Protein AF-A0AA35TDH7-F1 (afdb_monomer_lite)

Organism: Geodia barretti (NCBI:txid519541)

Structure (mmCIF, N/CA/C/O backbone):
data_AF-A0AA35TDH7-F1
#
_entry.id   AF-A0AA35TDH7-F1
#
loop_
_atom_site.group_PDB
_atom_site.id
_atom_site.type_symbol
_atom_site.label_atom_id
_atom_site.label_alt_id
_atom_site.label_comp_id
_atom_site.label_asym_id
_atom_site.label_entity_id
_atom_site.label_seq_id
_atom_site.pdbx_PDB_ins_code
_atom_site.Cartn_x
_atom_site.Cartn_y
_atom_site.Cartn_z
_atom_site.occupancy
_atom_site.B_iso_or_equiv
_atom_site.auth_seq_id
_atom_site.auth_comp_id
_atom_site.auth_asym_id
_atom_site.auth_atom_id
_atom_site.pdbx_PDB_model_num
ATOM 1 N N . MET A 1 1 ? -26.217 -37.284 -47.742 1.00 45.03 1 MET A N 1
ATOM 2 C CA . MET A 1 1 ? -25.937 -37.441 -46.299 1.00 45.03 1 MET A CA 1
ATOM 3 C C . MET A 1 1 ? -25.403 -36.093 -45.824 1.00 45.03 1 MET A C 1
ATOM 5 O O . MET A 1 1 ? -24.338 -35.719 -46.276 1.00 45.03 1 MET A O 1
ATOM 9 N N . GLY A 1 2 ? -26.120 -35.251 -45.080 1.00 34.78 2 GLY A N 1
ATOM 10 C CA . GLY A 1 2 ? -27.372 -35.486 -44.350 1.00 34.78 2 GLY A CA 1
ATOM 11 C C . GLY A 1 2 ? -27.156 -35.507 -42.834 1.00 34.78 2 GLY A C 1
ATOM 12 O O . GLY A 1 2 ? -27.614 -36.442 -42.192 1.00 34.78 2 GLY A O 1
ATOM 13 N N . GLY A 1 3 ? -26.414 -34.532 -42.297 1.00 39.00 3 GLY A N 1
ATOM 14 C CA . GLY A 1 3 ? -26.170 -34.353 -40.861 1.00 39.00 3 GLY A CA 1
ATOM 15 C C . GLY A 1 3 ? -26.926 -33.132 -40.341 1.00 39.00 3 GLY A C 1
ATOM 16 O O . GLY A 1 3 ? -26.867 -32.065 -40.950 1.00 39.00 3 GLY A O 1
ATOM 17 N N . SER A 1 4 ? -27.690 -33.305 -39.266 1.00 44.50 4 SER A N 1
ATOM 18 C CA . SER A 1 4 ? -28.644 -32.314 -38.763 1.00 44.50 4 SER A CA 1
ATOM 19 C C . SER A 1 4 ? -28.118 -31.576 -37.536 1.00 44.50 4 SER A C 1
ATOM 21 O O . SER A 1 4 ? -27.836 -32.219 -36.533 1.00 44.50 4 SER A O 1
ATOM 23 N N . TYR A 1 5 ? -28.137 -30.241 -37.567 1.00 49.25 5 TYR A N 1
ATOM 24 C CA . TYR A 1 5 ? -28.156 -29.411 -36.359 1.00 49.25 5 TYR A CA 1
ATOM 25 C C . TYR A 1 5 ? -29.227 -28.322 -36.509 1.00 49.25 5 TYR A C 1
ATOM 27 O O . TYR A 1 5 ? -29.125 -27.422 -37.339 1.00 49.25 5 TYR A O 1
ATOM 35 N N . ARG A 1 6 ? -30.310 -28.466 -35.738 1.00 47.50 6 ARG A N 1
ATOM 36 C CA . ARG A 1 6 ? -31.467 -27.560 -35.642 1.00 47.50 6 ARG A CA 1
ATOM 37 C C . ARG A 1 6 ? -31.831 -27.442 -34.163 1.00 47.50 6 ARG A C 1
ATOM 39 O O . ARG A 1 6 ? -32.083 -28.492 -33.581 1.00 47.50 6 ARG A O 1
ATOM 46 N N . LEU A 1 7 ? -32.016 -26.210 -33.659 1.00 37.09 7 LEU A N 1
ATOM 47 C CA . LEU A 1 7 ? -32.569 -25.884 -32.321 1.00 37.09 7 LEU A CA 1
ATOM 48 C C . LEU A 1 7 ? -31.732 -26.474 -31.146 1.00 37.09 7 LEU A C 1
ATOM 50 O O . LEU A 1 7 ? -30.948 -27.385 -31.352 1.00 37.09 7 LEU A O 1
ATOM 54 N N . VAL A 1 8 ? -31.759 -26.044 -29.880 1.00 36.47 8 VAL A N 1
ATOM 55 C CA . VAL A 1 8 ? -32.525 -25.088 -29.041 1.00 36.47 8 VAL A CA 1
ATOM 56 C C . VAL A 1 8 ? -31.438 -24.274 -28.272 1.00 36.47 8 VAL A C 1
ATOM 58 O O . VAL A 1 8 ? -30.348 -24.806 -28.095 1.00 36.47 8 VAL A O 1
ATOM 61 N N . LEU A 1 9 ? -31.547 -23.023 -27.803 1.00 37.91 9 LEU A N 1
ATOM 62 C CA . LEU A 1 9 ? -32.654 -22.134 -27.401 1.00 37.91 9 LEU A CA 1
ATOM 63 C C . LEU A 1 9 ? -32.401 -20.684 -27.907 1.00 37.91 9 LEU A C 1
ATOM 65 O O . LEU A 1 9 ? -31.403 -20.423 -28.570 1.00 37.91 9 LEU A O 1
ATOM 69 N N . ALA A 1 10 ? -33.267 -19.730 -27.548 1.00 39.72 10 ALA A N 1
ATOM 70 C CA . ALA A 1 10 ? -32.954 -18.299 -27.471 1.00 39.72 10 ALA A CA 1
ATOM 71 C C . ALA A 1 10 ? -33.248 -17.799 -26.045 1.00 39.72 10 ALA A C 1
ATOM 73 O O . ALA A 1 10 ? -34.329 -18.078 -25.526 1.00 39.72 10 ALA A O 1
ATOM 74 N N . VAL A 1 11 ? -32.331 -17.054 -25.421 1.00 38.25 11 VAL A N 1
ATOM 75 C CA . VAL A 1 11 ? -32.562 -16.405 -24.116 1.00 38.25 11 VAL A CA 1
ATOM 76 C C . VAL A 1 11 ? -32.499 -14.895 -24.311 1.00 38.25 11 VAL A C 1
ATOM 78 O O . VAL A 1 11 ? -31.444 -14.271 -24.306 1.00 38.25 11 VAL A O 1
ATOM 81 N N . LEU A 1 12 ? -33.678 -14.330 -24.555 1.00 35.91 12 LEU A N 1
ATOM 82 C CA . LEU A 1 12 ? -33.907 -12.912 -24.794 1.00 35.91 12 LEU A CA 1
ATOM 83 C C . LEU A 1 12 ? -34.182 -12.249 -23.432 1.00 35.91 12 LEU A C 1
ATOM 85 O O . LEU A 1 12 ? -35.329 -12.207 -22.987 1.00 35.91 12 LEU A O 1
ATOM 89 N N . VAL A 1 13 ? -33.137 -11.792 -22.731 1.00 40.50 13 VAL A N 1
ATOM 90 C CA . VAL A 1 13 ? -33.315 -11.059 -21.463 1.00 40.50 13 VAL A CA 1
ATOM 91 C C . VAL A 1 13 ? -33.635 -9.601 -21.769 1.00 40.50 13 VAL A C 1
ATOM 93 O O . VAL A 1 13 ? -32.771 -8.807 -22.132 1.00 40.50 13 VAL A O 1
ATOM 96 N N . VAL A 1 14 ? -34.910 -9.257 -21.618 1.00 36.34 14 VAL A N 1
ATOM 97 C CA . VAL A 1 14 ? -35.406 -7.884 -21.712 1.00 36.34 14 VAL A CA 1
ATOM 98 C C . VAL A 1 14 ? -35.069 -7.149 -20.414 1.00 36.34 14 VAL A C 1
ATOM 100 O O . VAL A 1 14 ? -35.809 -7.249 -19.436 1.00 36.34 14 VAL A O 1
ATOM 103 N N . PHE A 1 15 ? -33.978 -6.382 -20.402 1.00 38.66 15 PHE A N 1
ATOM 104 C CA . PHE A 1 15 ? -33.749 -5.382 -19.358 1.00 38.66 15 PHE A CA 1
ATOM 105 C C . PHE A 1 15 ? -34.546 -4.113 -19.670 1.00 38.66 15 PHE A C 1
ATOM 107 O O . PHE A 1 15 ? -34.112 -3.238 -20.414 1.00 38.66 15 PHE A O 1
ATOM 114 N N . ALA A 1 16 ? -35.742 -4.032 -19.089 1.00 39.59 16 ALA A N 1
ATOM 115 C CA . ALA A 1 16 ? -36.535 -2.813 -19.031 1.00 39.59 16 ALA A CA 1
ATOM 116 C C . ALA A 1 16 ? -36.290 -2.111 -17.686 1.00 39.59 16 ALA A C 1
ATOM 118 O O . ALA A 1 16 ? -37.032 -2.319 -16.726 1.00 39.59 16 ALA A O 1
ATOM 119 N N . THR A 1 17 ? -35.247 -1.285 -17.604 1.00 46.50 17 THR A N 1
ATOM 120 C CA . THR A 1 17 ? -35.028 -0.376 -16.471 1.00 46.50 17 THR A CA 1
ATOM 121 C C . THR A 1 17 ? -35.612 0.998 -16.788 1.00 46.50 17 THR A C 1
ATOM 123 O O . THR A 1 17 ? -35.291 1.630 -17.793 1.00 46.50 17 THR A O 1
ATOM 126 N N . ALA A 1 18 ? -36.538 1.450 -15.942 1.00 42.38 18 ALA A N 1
ATOM 127 C CA . ALA A 1 18 ? -37.229 2.717 -16.129 1.00 42.38 18 ALA A CA 1
ATOM 128 C C . ALA A 1 18 ? -36.299 3.896 -15.807 1.00 42.38 18 ALA A C 1
ATOM 130 O O . ALA A 1 18 ? -35.905 4.085 -14.657 1.00 42.38 18 ALA A O 1
ATOM 131 N N . GLY A 1 19 ? -35.996 4.720 -16.810 1.00 36.38 19 GLY A N 1
ATOM 132 C CA . GLY A 1 19 ? -35.339 6.006 -16.599 1.00 36.38 19 GLY A CA 1
ATOM 133 C C . GLY A 1 19 ? -36.284 6.980 -15.897 1.00 36.38 19 GLY A C 1
ATOM 134 O O . GLY A 1 19 ? -37.167 7.551 -16.536 1.00 36.38 19 GLY A O 1
ATOM 135 N N . LEU A 1 20 ? -36.100 7.178 -14.590 1.00 45.88 20 LEU A N 1
ATOM 136 C CA . LEU A 1 20 ? -36.793 8.222 -13.839 1.00 45.88 20 LEU A CA 1
ATOM 137 C C . LEU A 1 20 ? -35.927 9.489 -13.823 1.00 45.88 20 LEU A C 1
ATOM 139 O O . LEU A 1 20 ? -35.026 9.639 -13.002 1.00 45.88 20 LEU A O 1
ATOM 143 N N . SER A 1 21 ? -36.187 10.400 -14.758 1.00 40.47 21 SER A N 1
ATOM 144 C CA . SER A 1 21 ? -35.492 11.686 -14.832 1.00 40.47 21 SER A CA 1
ATOM 145 C C . SER A 1 21 ? -35.881 12.585 -13.654 1.00 40.47 21 SER A C 1
ATOM 147 O O . SER A 1 21 ? -37.005 13.084 -13.610 1.00 40.47 21 SER A O 1
ATOM 149 N N . LEU A 1 22 ? -34.946 12.852 -12.738 1.00 45.62 22 LEU A N 1
ATOM 150 C CA . LEU A 1 22 ? -35.081 13.932 -11.759 1.00 45.62 22 LEU A CA 1
ATOM 151 C C . LEU A 1 22 ? -34.211 15.120 -12.181 1.00 45.62 22 LEU A C 1
ATOM 153 O O . LEU A 1 22 ? -33.009 15.162 -11.935 1.00 45.62 22 LEU A O 1
ATOM 157 N N . ALA A 1 23 ? -34.835 16.084 -12.855 1.00 43.12 23 ALA A N 1
ATOM 158 C CA . ALA A 1 23 ? -34.197 17.341 -13.212 1.00 43.12 23 ALA A CA 1
ATOM 159 C C . ALA A 1 23 ? -34.306 18.334 -12.046 1.00 43.12 23 ALA A C 1
ATOM 161 O O . ALA A 1 23 ? -35.387 18.855 -11.776 1.00 43.12 23 ALA A O 1
ATOM 162 N N . CYS A 1 24 ? -33.177 18.642 -11.409 1.00 51.09 24 CYS A N 1
ATOM 163 C CA . CYS A 1 24 ? -33.026 19.809 -10.541 1.00 51.09 24 CYS A CA 1
ATOM 164 C C . CYS A 1 24 ? -31.970 20.735 -11.150 1.00 51.09 24 CYS A C 1
ATOM 166 O O . CYS A 1 24 ? -30.793 20.671 -10.806 1.00 51.09 24 CYS A O 1
ATOM 168 N N . ALA A 1 25 ? -32.402 21.580 -12.089 1.00 39.84 25 ALA A N 1
ATOM 169 C CA . ALA A 1 25 ? -31.583 22.674 -12.594 1.00 39.84 25 ALA A CA 1
ATOM 170 C C . ALA A 1 25 ? -31.391 23.724 -11.488 1.00 39.84 25 ALA A C 1
ATOM 172 O O . ALA A 1 25 ? -32.362 24.169 -10.874 1.00 39.84 25 ALA A O 1
ATOM 173 N N . GLY A 1 26 ? -30.139 24.109 -11.247 1.00 44.28 26 GLY A N 1
ATOM 174 C CA . GLY A 1 26 ? -29.744 25.082 -10.232 1.00 44.28 26 GLY A CA 1
ATOM 175 C C . GLY A 1 26 ? -28.713 26.058 -10.783 1.00 44.28 26 GLY A C 1
ATOM 176 O O . GLY A 1 26 ? -27.578 26.072 -10.316 1.00 44.28 26 GLY A O 1
ATOM 177 N N . ASP A 1 27 ? -29.102 26.852 -11.783 1.00 41.75 27 ASP A N 1
ATOM 178 C CA . ASP A 1 27 ? -28.273 27.938 -12.313 1.00 41.75 27 ASP A CA 1
ATOM 179 C C . ASP A 1 27 ? -27.937 28.957 -11.213 1.00 41.75 27 ASP A C 1
ATOM 181 O O . ASP A 1 27 ? -28.806 29.680 -10.725 1.00 41.75 27 ASP A O 1
ATOM 185 N N . ASN A 1 28 ? -26.656 29.048 -10.857 1.00 51.78 28 ASN A N 1
ATOM 186 C CA . ASN A 1 28 ? -26.088 30.154 -10.089 1.00 51.78 28 ASN A CA 1
ATOM 187 C C . ASN A 1 28 ? -24.746 30.561 -10.718 1.00 51.78 28 ASN A C 1
ATOM 189 O O . ASN A 1 28 ? -23.704 30.017 -10.343 1.00 51.78 28 ASN A O 1
ATOM 193 N N . PRO A 1 29 ? -24.736 31.503 -11.678 1.00 55.53 29 PRO A N 1
ATOM 194 C CA . PRO A 1 29 ? -23.493 32.062 -12.189 1.00 55.53 29 PRO A CA 1
ATOM 195 C C . PRO A 1 29 ? -22.840 32.934 -11.110 1.00 55.53 29 PRO A C 1
ATOM 197 O O . PRO A 1 29 ? -23.299 34.040 -10.817 1.00 55.53 29 PRO A O 1
ATOM 200 N N . VAL A 1 30 ? -21.750 32.441 -10.521 1.00 58.00 30 VAL A N 1
ATOM 201 C CA . VAL A 1 30 ? -20.866 33.260 -9.682 1.00 58.00 30 VAL A CA 1
ATOM 202 C C . VAL A 1 30 ? -20.102 34.222 -10.602 1.00 58.00 30 VAL A C 1
ATOM 204 O O . VAL A 1 30 ? -19.465 33.757 -11.550 1.00 58.00 30 VAL A O 1
ATOM 207 N N . PRO A 1 31 ? -20.139 35.546 -10.371 1.00 57.66 31 PRO A N 1
ATOM 208 C CA . PRO A 1 31 ? -19.373 36.481 -11.184 1.00 57.66 31 PRO A CA 1
ATOM 209 C C . PRO A 1 31 ? -17.874 36.306 -10.913 1.00 57.66 31 PRO A C 1
ATOM 211 O O . PRO A 1 31 ? -17.418 36.507 -9.783 1.00 57.66 31 PRO A O 1
ATOM 214 N N . LEU A 1 32 ? -17.098 35.980 -11.954 1.00 51.28 32 LEU A N 1
ATOM 215 C CA . LEU A 1 32 ? -15.646 36.147 -11.895 1.00 51.28 32 LEU A CA 1
ATOM 216 C C . LEU A 1 32 ? -15.349 37.619 -11.596 1.00 51.28 32 LEU A C 1
ATOM 218 O O . LEU A 1 32 ? -15.846 38.516 -12.274 1.00 51.28 32 LEU A O 1
ATOM 222 N N . THR A 1 33 ? -14.551 37.850 -10.559 1.00 57.31 33 THR A N 1
ATOM 223 C CA . THR A 1 33 ? -14.001 39.171 -10.255 1.00 57.31 33 THR A CA 1
ATOM 224 C C . THR A 1 33 ? -12.610 39.234 -10.864 1.00 57.31 33 THR A C 1
ATOM 226 O O . THR A 1 33 ? -11.776 38.389 -10.542 1.00 57.31 33 THR A O 1
ATOM 229 N N . ASP A 1 34 ? -12.370 40.208 -11.740 1.00 48.75 34 ASP A N 1
ATOM 230 C CA . ASP A 1 34 ? -11.082 40.377 -12.411 1.00 48.75 34 ASP A CA 1
ATOM 231 C C . ASP A 1 34 ? -9.946 40.568 -11.393 1.00 48.75 34 ASP A C 1
ATOM 233 O O . ASP A 1 34 ? -9.958 41.505 -10.588 1.00 48.75 34 ASP A O 1
ATOM 237 N N . ILE A 1 35 ? -8.942 39.690 -11.446 1.00 56.88 35 ILE A N 1
ATOM 238 C CA . ILE A 1 35 ? -7.669 39.878 -10.745 1.00 56.88 35 ILE A CA 1
ATOM 239 C C . ILE A 1 35 ? -6.715 40.550 -11.742 1.00 56.88 35 ILE A C 1
ATOM 241 O O . ILE A 1 35 ? -6.456 39.965 -12.793 1.00 56.88 35 ILE A O 1
ATOM 245 N N . PRO A 1 36 ? -6.192 41.757 -11.462 1.00 52.88 36 PRO A N 1
ATOM 246 C CA . PRO A 1 36 ? -5.302 42.439 -12.394 1.00 52.88 36 PRO A CA 1
ATOM 247 C C . PRO A 1 36 ? -3.960 41.708 -12.526 1.00 52.88 36 PRO A C 1
ATOM 249 O O . PRO A 1 36 ? -3.310 41.400 -11.524 1.00 52.88 36 PRO A O 1
ATOM 252 N N . GLU A 1 37 ? -3.527 41.489 -13.769 1.00 42.59 37 GLU A N 1
ATOM 253 C CA . GLU A 1 37 ? -2.182 41.009 -14.095 1.00 42.59 37 GLU A CA 1
ATOM 254 C C . GLU A 1 37 ? -1.112 41.936 -13.504 1.00 42.59 37 GLU A C 1
ATOM 256 O O . GLU A 1 37 ? -1.039 43.126 -13.817 1.00 42.59 37 GLU A O 1
ATOM 261 N N . ALA A 1 38 ? -0.244 41.373 -12.664 1.00 46.06 38 ALA A N 1
ATOM 262 C CA . ALA A 1 38 ? 0.958 42.045 -12.199 1.00 46.06 38 ALA A CA 1
ATOM 263 C C . ALA A 1 38 ? 2.123 41.731 -13.150 1.00 46.06 38 ALA A C 1
ATOM 265 O O . ALA A 1 38 ? 2.849 40.751 -12.955 1.00 46.06 38 ALA A O 1
ATOM 266 N N . GLU A 1 39 ? 2.323 42.584 -14.161 1.00 44.00 39 GLU A N 1
ATOM 267 C CA . GLU A 1 39 ? 3.551 42.587 -14.964 1.00 44.00 39 GLU A CA 1
ATOM 268 C C . GLU A 1 39 ? 4.778 42.644 -14.041 1.00 44.00 39 GLU A C 1
ATOM 270 O O . GLU A 1 39 ? 5.041 43.645 -13.371 1.00 44.00 39 GLU A O 1
ATOM 275 N N . SER A 1 40 ? 5.554 41.562 -14.013 1.00 46.44 40 SER A N 1
ATOM 276 C CA . SER A 1 40 ? 6.803 41.469 -13.257 1.00 46.44 40 SER A CA 1
ATOM 277 C C . SER A 1 40 ? 7.956 41.199 -14.218 1.00 46.44 40 SER A C 1
ATOM 279 O O . SER A 1 40 ? 8.267 40.068 -14.575 1.00 46.44 40 SER A O 1
ATOM 281 N N . THR A 1 41 ? 8.592 42.280 -14.673 1.00 52.56 41 THR A N 1
ATOM 282 C CA . THR A 1 41 ? 9.707 42.243 -15.627 1.00 52.56 41 THR A CA 1
ATOM 283 C C . THR A 1 41 ? 10.998 41.735 -14.959 1.00 52.56 41 THR A C 1
ATOM 285 O O . THR A 1 41 ? 11.532 42.423 -14.081 1.00 52.56 41 THR A O 1
ATOM 288 N N . PRO A 1 42 ? 11.586 40.595 -15.374 1.00 52.84 42 PRO A N 1
ATOM 289 C CA . PRO A 1 42 ? 12.883 40.170 -14.859 1.00 52.84 42 PRO A CA 1
ATOM 290 C C . PRO A 1 42 ? 14.003 40.996 -15.511 1.00 52.84 42 PRO A C 1
ATOM 292 O O . PRO A 1 42 ? 14.425 40.748 -16.640 1.00 52.84 42 PRO A O 1
ATOM 295 N N . THR A 1 43 ? 14.511 41.998 -14.789 1.00 53.56 43 THR A N 1
ATOM 296 C CA . THR A 1 43 ? 15.688 42.766 -15.227 1.00 53.56 43 THR A CA 1
ATOM 297 C C . THR A 1 43 ? 16.938 41.891 -15.130 1.00 53.56 43 THR A C 1
ATOM 299 O O . THR A 1 43 ? 17.429 41.613 -14.035 1.00 53.56 43 THR A O 1
ATOM 302 N N . GLY A 1 44 ? 17.467 41.466 -16.277 1.00 43.91 44 GLY A N 1
ATOM 303 C CA . GLY A 1 44 ? 18.652 40.615 -16.340 1.00 43.91 44 GLY A CA 1
ATOM 304 C C . GLY A 1 44 ? 19.918 41.275 -15.777 1.00 43.91 44 GLY A C 1
ATOM 305 O O . GLY A 1 44 ? 20.208 42.445 -16.033 1.00 43.91 44 GLY A O 1
ATOM 306 N N . ARG A 1 45 ? 20.723 40.483 -15.062 1.00 50.41 45 ARG A N 1
ATOM 307 C CA . ARG A 1 45 ? 22.122 40.789 -14.733 1.00 50.41 45 ARG A CA 1
ATOM 308 C C . ARG A 1 45 ? 22.985 39.550 -14.990 1.00 50.41 45 ARG A C 1
ATOM 310 O O . ARG A 1 45 ? 22.825 38.572 -14.265 1.00 50.41 45 ARG A O 1
ATOM 317 N N . PRO A 1 46 ? 23.912 39.572 -15.963 1.00 50.84 46 PRO A N 1
ATOM 318 C CA . PRO A 1 46 ? 24.882 38.497 -16.109 1.00 50.84 46 PRO A CA 1
ATOM 319 C C . PRO A 1 46 ? 25.919 38.586 -14.981 1.00 50.84 46 PRO A C 1
ATOM 321 O O . PRO A 1 46 ? 26.628 39.586 -14.865 1.00 50.84 46 PRO A O 1
ATOM 324 N N . MET A 1 47 ? 26.030 37.539 -14.158 1.00 54.06 47 MET A N 1
ATOM 325 C CA . MET A 1 47 ? 27.222 37.334 -13.334 1.00 54.06 47 MET A CA 1
ATOM 326 C C . MET A 1 47 ? 28.251 36.547 -14.144 1.00 54.06 47 MET A C 1
ATOM 328 O O . MET A 1 47 ? 28.126 35.339 -14.320 1.00 54.06 47 MET A O 1
ATOM 332 N N . THR A 1 48 ? 29.287 37.230 -14.623 1.00 51.88 48 THR A N 1
ATOM 333 C CA . THR A 1 48 ? 30.513 36.574 -15.086 1.00 51.88 48 THR A CA 1
ATOM 334 C C . THR A 1 48 ? 31.244 35.975 -13.887 1.00 51.88 48 THR A C 1
ATOM 336 O O . THR A 1 48 ? 31.762 36.720 -13.051 1.00 51.88 48 THR A O 1
ATOM 339 N N . LEU A 1 49 ? 31.295 34.646 -13.805 1.00 56.00 49 LEU A N 1
ATOM 340 C CA . LEU A 1 49 ? 32.168 33.938 -12.869 1.00 56.00 49 LEU A CA 1
ATOM 341 C C . LEU A 1 49 ? 33.637 34.071 -13.314 1.00 56.00 49 LEU A C 1
ATOM 343 O O . LEU A 1 49 ? 33.909 34.018 -14.516 1.00 56.00 49 LEU A O 1
ATOM 347 N N . PRO A 1 50 ? 34.593 34.231 -12.382 1.00 58.00 50 PRO A N 1
ATOM 348 C CA . PRO A 1 50 ? 36.010 34.176 -12.712 1.00 58.00 50 PRO A CA 1
ATOM 349 C C . PRO A 1 50 ? 36.427 32.733 -13.021 1.00 58.00 50 PRO A C 1
ATOM 351 O O . PRO A 1 50 ? 36.198 31.822 -12.228 1.00 58.00 50 PRO A O 1
ATOM 354 N N . THR A 1 51 ? 37.090 32.535 -14.157 1.00 44.97 51 THR A N 1
ATOM 355 C CA . THR A 1 51 ? 37.815 31.299 -14.467 1.00 44.97 51 THR A CA 1
ATOM 356 C C . THR A 1 51 ? 39.017 31.168 -13.536 1.00 44.97 51 THR A C 1
ATOM 358 O O . THR A 1 51 ? 39.933 31.989 -13.590 1.00 44.97 51 THR A O 1
ATOM 361 N N . SER A 1 52 ? 39.027 30.142 -12.687 1.00 51.41 52 SER A N 1
ATOM 362 C CA . SER A 1 52 ? 40.226 29.734 -11.955 1.00 51.41 52 SER A CA 1
ATOM 363 C C . SER A 1 52 ? 40.979 28.685 -12.763 1.00 51.41 52 SER A C 1
ATOM 365 O O . SER A 1 52 ? 40.538 27.541 -12.844 1.00 51.41 52 SER A O 1
ATOM 367 N N . ASP A 1 53 ? 42.120 29.072 -13.334 1.00 49.66 53 ASP A N 1
ATOM 368 C CA . ASP A 1 53 ? 43.128 28.118 -13.794 1.00 49.66 53 ASP A CA 1
ATOM 369 C C . ASP A 1 53 ? 43.557 27.237 -12.610 1.00 49.66 53 ASP A C 1
ATOM 371 O O . ASP A 1 53 ? 44.064 27.740 -11.603 1.00 49.66 53 ASP A O 1
ATOM 375 N N . VAL A 1 54 ? 43.359 25.923 -12.725 1.00 46.59 54 VAL A N 1
ATOM 376 C CA . VAL A 1 54 ? 43.913 24.936 -11.790 1.00 46.59 54 VAL A CA 1
ATOM 377 C C . VAL A 1 54 ? 44.959 24.130 -12.538 1.00 46.59 54 VAL A C 1
ATOM 379 O O . VAL A 1 54 ? 44.672 23.502 -13.555 1.00 46.59 54 VAL A O 1
ATOM 382 N N . SER A 1 55 ? 46.189 24.202 -12.035 1.00 55.41 55 SER A N 1
ATOM 383 C CA . SER A 1 55 ? 47.363 23.625 -12.674 1.00 55.41 55 SER A CA 1
ATOM 384 C C . SER A 1 55 ? 47.307 22.107 -12.796 1.00 55.41 55 SER A C 1
ATOM 386 O O . SER A 1 55 ? 47.035 21.392 -11.833 1.00 55.41 55 SER A O 1
ATOM 388 N N . ASP A 1 56 ? 47.722 21.654 -13.972 1.00 47.19 56 ASP A N 1
ATOM 389 C CA . ASP A 1 56 ? 48.252 20.325 -14.249 1.00 47.19 56 ASP A CA 1
ATOM 390 C C . ASP A 1 56 ? 49.345 19.929 -13.231 1.00 47.19 56 ASP A C 1
ATOM 392 O O . ASP A 1 56 ? 50.266 20.708 -12.954 1.00 47.19 56 ASP A O 1
ATOM 396 N N . SER A 1 57 ? 49.227 18.736 -12.643 1.00 47.81 57 SER A N 1
ATOM 397 C CA . SER A 1 57 ? 50.245 18.082 -11.806 1.00 47.81 57 SER A CA 1
ATOM 398 C C . SER A 1 57 ? 49.903 16.601 -11.612 1.00 47.81 57 SER A C 1
ATOM 400 O O . SER A 1 57 ? 49.227 16.219 -10.656 1.00 47.81 57 SER A O 1
ATOM 402 N N . ALA A 1 58 ? 50.405 15.754 -12.510 1.00 49.53 58 ALA A N 1
ATOM 403 C CA . ALA A 1 58 ? 50.506 14.315 -12.268 1.00 49.53 58 ALA A CA 1
ATOM 404 C C . ALA A 1 58 ? 51.427 14.012 -11.068 1.00 49.53 58 ALA A C 1
ATOM 406 O O . ALA A 1 58 ? 52.345 14.787 -10.774 1.00 49.53 58 ALA A O 1
ATOM 407 N N . PRO A 1 59 ? 51.243 12.852 -10.417 1.00 57.06 59 PRO A N 1
ATOM 408 C CA . PRO A 1 59 ? 52.429 12.047 -10.142 1.00 57.06 59 PRO A CA 1
ATOM 409 C C . PRO A 1 59 ? 52.275 10.542 -10.407 1.00 57.06 59 PRO A C 1
ATOM 411 O O . PRO A 1 59 ? 51.190 9.968 -10.448 1.00 57.06 59 PRO A O 1
ATOM 414 N N . GLU A 1 60 ? 53.451 9.947 -10.562 1.00 40.66 60 GLU A N 1
ATOM 415 C CA . GLU A 1 60 ? 53.797 8.556 -10.841 1.00 40.66 60 GLU A CA 1
ATOM 416 C C . GLU A 1 60 ? 53.032 7.464 -10.067 1.00 40.66 60 GLU A C 1
ATOM 418 O O . GLU A 1 60 ? 53.006 7.404 -8.837 1.00 40.66 60 GLU A O 1
ATOM 423 N N . GLU A 1 61 ? 52.525 6.511 -10.850 1.00 45.66 61 GLU A N 1
ATOM 424 C CA . GLU A 1 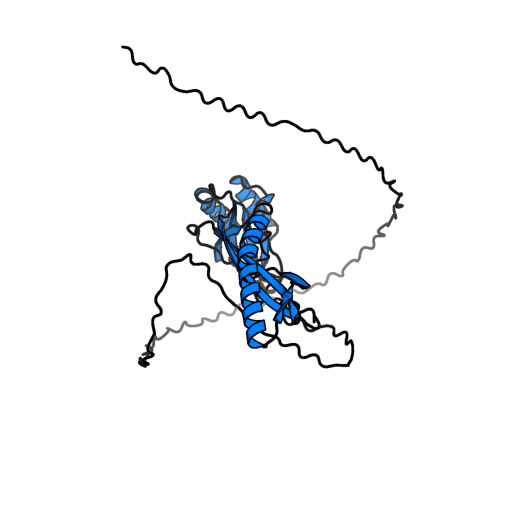61 ? 52.811 5.074 -10.737 1.00 45.66 61 GLU A CA 1
ATOM 425 C C . GLU A 1 61 ? 53.676 4.624 -9.536 1.00 45.66 61 GLU A C 1
ATOM 427 O O . GLU A 1 61 ? 54.890 4.808 -9.512 1.00 45.66 61 GLU A O 1
ATOM 432 N N . THR A 1 62 ? 53.082 3.876 -8.600 1.00 45.19 62 THR A N 1
ATOM 433 C CA . THR A 1 62 ? 53.813 2.850 -7.831 1.00 45.19 62 THR A CA 1
ATOM 434 C C . THR A 1 62 ? 52.940 1.614 -7.619 1.00 45.19 62 THR A C 1
ATOM 436 O O . THR A 1 62 ? 51.868 1.673 -7.021 1.00 45.19 62 THR A O 1
ATOM 439 N N . ALA A 1 63 ? 53.406 0.468 -8.116 1.00 50.09 63 ALA A N 1
ATOM 440 C CA . ALA A 1 63 ? 52.737 -0.815 -7.934 1.00 50.09 63 ALA A CA 1
ATOM 441 C C . ALA A 1 63 ? 53.020 -1.404 -6.541 1.00 50.09 63 ALA A C 1
ATOM 443 O O . ALA A 1 63 ? 54.172 -1.470 -6.110 1.00 50.09 63 ALA A O 1
ATOM 444 N N . ALA A 1 64 ? 51.981 -1.914 -5.874 1.00 43.69 64 ALA A N 1
ATOM 445 C CA . ALA A 1 64 ? 52.108 -2.674 -4.633 1.00 43.69 64 ALA A CA 1
ATOM 446 C C . ALA A 1 64 ? 51.277 -3.965 -4.700 1.00 43.69 64 ALA A C 1
ATOM 448 O O . ALA A 1 64 ? 50.069 -3.973 -4.466 1.00 43.69 64 ALA A O 1
ATOM 449 N N . THR A 1 65 ? 51.946 -5.075 -5.012 1.00 47.41 65 THR A N 1
ATOM 450 C CA . THR A 1 65 ? 51.388 -6.430 -4.915 1.00 47.41 65 THR A CA 1
ATOM 451 C C . THR A 1 65 ? 50.998 -6.730 -3.468 1.00 47.41 65 THR A C 1
ATOM 453 O O . THR A 1 65 ? 51.875 -6.839 -2.611 1.00 47.41 65 THR A O 1
ATOM 456 N N . SER A 1 66 ? 49.705 -6.918 -3.197 1.00 48.66 66 SER A N 1
ATOM 457 C CA . SER A 1 66 ? 49.217 -7.395 -1.897 1.00 48.66 66 SER A CA 1
ATOM 458 C C . SER A 1 66 ? 48.791 -8.859 -1.995 1.00 48.66 66 SER A C 1
ATOM 460 O O . SER A 1 66 ? 48.039 -9.237 -2.893 1.00 48.66 66 SER A O 1
ATOM 462 N N . ALA A 1 67 ? 49.317 -9.698 -1.103 1.00 44.34 67 ALA A N 1
ATOM 463 C CA . ALA A 1 67 ? 49.092 -11.139 -1.120 1.00 44.34 67 ALA A CA 1
ATOM 464 C C . ALA A 1 67 ? 47.755 -11.520 -0.463 1.00 44.34 67 ALA A C 1
ATOM 466 O O . ALA A 1 67 ? 47.384 -10.984 0.579 1.00 44.34 67 ALA A O 1
ATOM 467 N N . SER A 1 68 ? 47.061 -12.492 -1.058 1.00 44.16 68 SER A N 1
ATOM 468 C CA . SER A 1 68 ? 45.825 -13.069 -0.523 1.00 44.16 68 SER A CA 1
ATOM 469 C C . SER A 1 68 ? 46.125 -14.072 0.606 1.00 44.16 68 SER A C 1
ATOM 471 O O . SER A 1 68 ? 46.951 -14.964 0.395 1.00 44.16 68 SER A O 1
ATOM 473 N N . PRO A 1 69 ? 45.485 -13.966 1.788 1.00 52.12 69 PRO A N 1
ATOM 474 C CA . PRO A 1 69 ? 45.525 -15.004 2.814 1.00 52.12 69 PRO A CA 1
ATOM 475 C C . PRO A 1 69 ? 44.342 -15.982 2.693 1.00 52.12 69 PRO A C 1
ATOM 477 O O . PRO A 1 69 ? 43.186 -15.574 2.575 1.00 52.12 69 PRO A O 1
ATOM 480 N N . GLU A 1 70 ? 44.629 -17.282 2.789 1.00 46.66 70 GLU A N 1
ATOM 481 C CA . GLU A 1 70 ? 43.624 -18.352 2.865 1.00 46.66 70 GLU A CA 1
ATOM 482 C C . GLU A 1 70 ? 42.734 -18.241 4.123 1.00 46.66 70 GLU A C 1
ATOM 484 O O . GLU A 1 70 ? 43.257 -18.087 5.234 1.00 46.66 70 GLU A O 1
ATOM 489 N N . PRO A 1 71 ? 41.404 -18.424 4.014 1.00 50.97 71 PRO A N 1
ATOM 490 C CA . PRO A 1 71 ? 40.543 -18.598 5.176 1.00 50.97 71 PRO A CA 1
ATOM 491 C C . PRO A 1 71 ? 40.657 -20.029 5.729 1.00 50.97 71 PRO A C 1
ATOM 493 O O . PRO A 1 71 ? 40.113 -20.984 5.177 1.00 50.97 71 PRO A O 1
ATOM 496 N N . THR A 1 72 ? 41.330 -20.180 6.871 1.00 50.28 72 THR A N 1
ATOM 497 C CA . THR A 1 72 ? 41.323 -21.436 7.641 1.00 50.28 72 THR A CA 1
ATOM 498 C C . THR A 1 72 ? 39.962 -21.635 8.312 1.00 50.28 72 THR A C 1
ATOM 500 O O . THR A 1 72 ? 39.571 -20.849 9.174 1.00 50.28 72 THR A O 1
ATOM 503 N N . ALA A 1 73 ? 39.250 -22.705 7.954 1.00 39.59 73 ALA A N 1
ATOM 504 C CA . ALA A 1 73 ? 37.986 -23.069 8.590 1.00 39.59 73 ALA A CA 1
ATOM 505 C C . ALA A 1 73 ? 38.203 -23.684 9.987 1.00 39.59 73 ALA A C 1
ATOM 507 O O . ALA A 1 73 ? 39.025 -24.585 10.159 1.00 39.59 73 ALA A O 1
ATOM 508 N N . ALA A 1 74 ? 37.410 -23.248 10.970 1.00 49.12 74 ALA A N 1
ATOM 509 C CA . ALA A 1 74 ? 37.341 -23.840 12.305 1.00 49.12 74 ALA A CA 1
ATOM 510 C C . ALA A 1 74 ? 35.900 -24.308 12.603 1.00 49.12 74 ALA A C 1
ATOM 512 O O . ALA A 1 74 ? 34.963 -23.538 12.380 1.00 49.12 74 ALA A O 1
ATOM 513 N N . PRO A 1 75 ? 35.686 -25.542 13.099 1.00 52.59 75 PRO A N 1
ATOM 514 C CA . PRO A 1 75 ? 34.350 -26.043 13.402 1.00 52.59 75 PRO A CA 1
ATOM 515 C C . PRO A 1 75 ? 33.860 -25.545 14.770 1.00 52.59 75 PRO A C 1
ATOM 517 O O . PRO A 1 75 ? 34.495 -25.793 15.796 1.00 52.59 75 PRO A O 1
ATOM 520 N N . PHE A 1 76 ? 32.692 -24.902 14.799 1.00 39.88 76 PHE A N 1
ATOM 521 C CA . PHE A 1 76 ? 31.964 -24.648 16.042 1.00 39.88 76 PHE A CA 1
ATOM 522 C C . PHE A 1 76 ? 31.107 -25.862 16.415 1.00 39.88 76 PHE A C 1
ATOM 524 O O . PHE A 1 76 ? 30.224 -26.263 15.660 1.00 39.88 76 PHE A O 1
ATOM 531 N N . SER A 1 77 ? 31.336 -26.410 17.608 1.00 37.16 77 SER A N 1
ATOM 532 C CA . SER A 1 77 ? 30.451 -27.400 18.228 1.00 37.16 77 SER A CA 1
ATOM 533 C C . SER A 1 77 ? 29.407 -26.692 19.088 1.00 37.16 77 SER A C 1
ATOM 535 O O . SER A 1 77 ? 29.758 -26.051 20.079 1.00 37.16 77 SER A O 1
ATOM 537 N N . THR A 1 78 ? 28.126 -26.827 18.751 1.00 37.62 78 THR A N 1
ATOM 538 C CA . THR A 1 78 ? 27.011 -26.353 19.581 1.00 37.62 78 THR A CA 1
ATOM 539 C C . THR A 1 78 ? 26.544 -27.449 20.538 1.00 37.62 78 THR A C 1
ATOM 541 O O . THR A 1 78 ? 25.999 -28.474 20.135 1.00 37.62 78 THR A O 1
ATOM 544 N N . THR A 1 79 ? 26.754 -27.232 21.836 1.00 34.84 79 THR A N 1
ATOM 545 C CA . THR A 1 79 ? 26.254 -28.117 22.896 1.00 34.84 79 THR A CA 1
ATOM 546 C C . THR A 1 79 ? 24.748 -27.925 23.074 1.00 34.84 79 THR A C 1
ATOM 548 O O . THR A 1 79 ? 24.300 -26.821 23.381 1.00 34.84 79 THR A O 1
ATOM 551 N N . SER A 1 80 ? 23.964 -28.995 22.934 1.00 35.88 80 SER A N 1
ATOM 552 C CA . SER A 1 80 ? 22.533 -28.983 23.257 1.00 35.88 80 SER A CA 1
ATOM 553 C C . SER A 1 80 ? 22.301 -28.808 24.760 1.00 35.88 80 SER A C 1
ATOM 555 O O . SER A 1 80 ? 22.876 -29.537 25.568 1.00 35.88 80 SER A O 1
ATOM 557 N N . ALA A 1 81 ? 21.412 -27.885 25.130 1.00 36.34 81 ALA A N 1
ATOM 558 C CA . ALA A 1 81 ? 20.858 -27.774 26.475 1.00 36.34 81 ALA A CA 1
ATOM 559 C C . ALA A 1 81 ? 19.367 -28.132 26.426 1.00 36.34 81 ALA A C 1
ATOM 561 O O . ALA A 1 81 ? 18.548 -27.386 25.893 1.00 36.34 81 ALA A O 1
ATOM 562 N N . GLU A 1 82 ? 19.033 -29.308 26.948 1.00 33.34 82 GLU A N 1
ATOM 563 C CA . GLU A 1 82 ? 17.679 -29.856 26.966 1.00 33.34 82 GLU A CA 1
ATOM 564 C C . GLU A 1 82 ? 16.876 -29.224 28.117 1.00 33.34 82 GLU A C 1
ATOM 566 O O . GLU A 1 82 ? 17.198 -29.411 29.290 1.00 33.34 82 GLU A O 1
ATOM 571 N N . GLY A 1 83 ? 15.854 -28.429 27.785 1.00 30.98 83 GLY A N 1
ATOM 572 C CA . GLY A 1 83 ? 15.032 -27.688 28.748 1.00 30.98 83 GLY A CA 1
ATOM 573 C C . GLY A 1 83 ? 13.547 -27.969 28.545 1.00 30.98 83 GLY A C 1
ATOM 574 O O . GLY A 1 83 ? 12.895 -27.321 27.731 1.00 30.98 83 GLY A O 1
ATOM 575 N N . ALA A 1 84 ? 13.006 -28.945 29.274 1.00 37.06 84 ALA A N 1
ATOM 576 C CA . ALA A 1 84 ? 11.618 -29.370 29.120 1.00 37.06 84 ALA A CA 1
ATOM 577 C C . ALA A 1 84 ? 10.617 -28.339 29.676 1.00 37.06 84 ALA A C 1
ATOM 579 O O . ALA A 1 84 ? 10.567 -28.096 30.883 1.00 37.06 84 ALA A O 1
ATOM 580 N N . ALA A 1 85 ? 9.744 -27.820 28.810 1.00 31.62 85 ALA A N 1
ATOM 581 C CA . ALA A 1 85 ? 8.528 -27.106 29.190 1.00 31.62 85 ALA A CA 1
ATOM 582 C C . ALA A 1 85 ? 7.304 -27.890 28.695 1.00 31.62 85 ALA A C 1
ATOM 584 O O . ALA A 1 85 ? 7.203 -28.222 27.515 1.00 31.62 85 ALA A O 1
ATOM 585 N N . LYS A 1 86 ? 6.372 -28.209 29.602 1.00 33.78 86 LYS A N 1
ATOM 586 C CA . LYS A 1 86 ? 5.099 -28.853 29.250 1.00 33.78 86 LYS A CA 1
ATOM 587 C C . LYS A 1 86 ? 4.219 -27.873 28.477 1.00 33.78 86 LYS A C 1
ATOM 589 O O . LYS A 1 86 ? 3.769 -26.887 29.055 1.00 33.78 86 LYS A O 1
ATOM 594 N N . SER A 1 87 ? 3.904 -28.191 27.227 1.00 27.73 87 SER A N 1
ATOM 595 C CA . SER A 1 87 ? 2.752 -27.615 26.540 1.00 27.73 87 SER A CA 1
ATOM 596 C C . SER A 1 87 ? 1.457 -28.206 27.109 1.00 27.73 87 SER A C 1
ATOM 598 O O . SER A 1 87 ? 1.345 -29.413 27.333 1.00 27.73 87 SER A O 1
ATOM 600 N N . VAL A 1 88 ? 0.478 -27.339 27.362 1.00 30.77 88 VAL A N 1
ATOM 601 C CA . VAL A 1 88 ? -0.925 -27.719 27.559 1.00 30.77 88 VAL A CA 1
ATOM 602 C C . VAL A 1 88 ? -1.637 -27.388 26.258 1.00 30.77 88 VAL A C 1
ATOM 604 O O . VAL A 1 88 ? -1.552 -26.256 25.789 1.00 30.77 88 VAL A O 1
ATOM 607 N N . THR A 1 89 ? -2.298 -28.375 25.666 1.00 27.97 89 THR A N 1
ATOM 608 C CA . THR A 1 89 ? -3.066 -28.220 24.428 1.00 27.97 89 THR A CA 1
ATOM 609 C C . THR A 1 89 ? -4.511 -27.869 24.782 1.00 27.97 89 THR A C 1
ATOM 611 O O . THR A 1 89 ? -5.166 -28.699 25.414 1.00 27.97 89 THR A O 1
ATOM 614 N N . PRO A 1 90 ? -5.023 -26.680 24.426 1.00 33.47 90 PRO A N 1
ATOM 615 C CA . PRO A 1 90 ? -6.459 -26.468 24.322 1.00 33.47 90 PRO A CA 1
ATOM 616 C C . PRO A 1 90 ? -6.968 -27.094 23.015 1.00 33.47 90 PRO A C 1
ATOM 618 O O . PRO A 1 90 ? -6.263 -27.088 22.006 1.00 33.47 90 PRO A O 1
ATOM 621 N N . GLU A 1 91 ? -8.176 -27.655 23.044 1.00 30.45 91 GLU A N 1
ATOM 622 C CA . GLU A 1 91 ? -8.858 -28.134 21.837 1.00 30.45 91 GLU A CA 1
ATOM 623 C C . GLU A 1 91 ? -9.109 -26.974 20.861 1.00 30.45 91 GLU A C 1
ATOM 625 O O . GLU A 1 91 ? -9.393 -25.846 21.265 1.00 30.45 91 GLU A O 1
ATOM 630 N N . GLN A 1 92 ? -8.948 -27.269 19.573 1.00 28.52 92 GLN A N 1
ATOM 631 C CA . GLN A 1 92 ? -9.002 -26.314 18.475 1.00 28.52 92 GLN A CA 1
ATOM 632 C C . GLN A 1 92 ? -10.335 -26.502 17.740 1.00 28.52 92 GLN A C 1
ATOM 634 O O . GLN A 1 92 ? -10.466 -27.424 16.939 1.00 28.52 92 GLN A O 1
ATOM 639 N N . ASP A 1 93 ? -11.322 -25.653 18.035 1.00 32.41 93 ASP A N 1
ATOM 640 C CA . ASP A 1 93 ? -12.567 -25.590 17.259 1.00 32.41 93 ASP A CA 1
ATOM 641 C C . ASP A 1 93 ? -12.291 -24.943 15.891 1.00 32.41 93 ASP A C 1
ATOM 643 O O . ASP A 1 93 ? -11.778 -23.825 15.802 1.00 32.41 93 ASP A O 1
ATOM 647 N N . GLU A 1 94 ? -12.635 -25.644 14.809 1.00 38.78 94 GLU A N 1
ATOM 648 C CA . GLU A 1 94 ? -12.467 -25.160 13.435 1.00 38.78 94 GLU A CA 1
ATOM 649 C C . GLU A 1 94 ? -13.505 -24.075 13.098 1.00 38.78 94 GLU A C 1
ATOM 651 O O . GLU A 1 94 ? -14.643 -24.371 12.730 1.00 38.78 94 GLU A O 1
ATOM 656 N N . SER A 1 95 ? -13.116 -22.799 13.185 1.00 41.44 95 SER A N 1
ATOM 657 C CA . SER A 1 95 ? -13.949 -21.680 12.727 1.00 41.44 95 SER A CA 1
ATOM 658 C C . SER A 1 95 ? -13.118 -20.483 12.250 1.00 41.44 95 SER A C 1
ATOM 660 O O . SER A 1 95 ? -12.816 -19.603 13.048 1.00 41.44 95 SER A O 1
ATOM 662 N N . GLY A 1 96 ? -12.840 -20.429 10.939 1.00 35.41 96 GLY A N 1
ATOM 663 C CA . GLY A 1 96 ? -12.474 -19.219 10.177 1.00 35.41 96 GLY A CA 1
ATOM 664 C C . GLY A 1 96 ? -11.306 -18.392 10.729 1.00 35.41 96 GLY A C 1
ATOM 665 O O . GLY A 1 96 ? -11.512 -17.517 11.565 1.00 35.41 96 GLY A O 1
ATOM 666 N N . ASP A 1 97 ? -10.097 -18.631 10.217 1.00 37.38 97 ASP A N 1
ATOM 667 C CA . ASP A 1 97 ? -8.837 -18.101 10.762 1.00 37.38 97 ASP A CA 1
ATOM 668 C C . ASP A 1 97 ? -8.608 -16.597 10.472 1.00 37.38 97 ASP A C 1
ATOM 670 O O . ASP A 1 97 ? -7.798 -16.206 9.634 1.00 37.38 97 ASP A O 1
ATOM 674 N N . GLY A 1 98 ? -9.356 -15.738 11.171 1.00 33.28 98 GLY A N 1
ATOM 675 C CA . GLY A 1 98 ? -9.100 -14.300 11.271 1.00 33.28 98 GLY A CA 1
ATOM 676 C C . GLY A 1 98 ? -8.179 -13.994 12.457 1.00 33.28 98 GLY A C 1
ATOM 677 O O . GLY A 1 98 ? -8.594 -14.075 13.617 1.00 33.28 98 GLY A O 1
ATOM 678 N N . SER A 1 99 ? -6.925 -13.622 12.184 1.00 32.38 99 SER A N 1
ATOM 679 C CA . SER A 1 99 ? -5.887 -13.395 13.204 1.00 32.38 99 SER A CA 1
ATOM 680 C C . SER A 1 99 ? -6.114 -12.112 14.027 1.00 32.38 99 SER A C 1
ATOM 682 O O . SER A 1 99 ? -5.494 -11.072 13.799 1.00 32.38 99 SER A O 1
ATOM 684 N N . LEU A 1 100 ? -6.982 -12.175 15.042 1.00 34.97 100 LEU A N 1
ATOM 685 C CA . LEU A 1 100 ? -7.250 -11.045 15.938 1.00 34.97 100 LEU A CA 1
ATOM 686 C C . LEU A 1 100 ? -6.032 -10.705 16.824 1.00 34.97 100 LEU A C 1
ATOM 688 O O . LEU A 1 100 ? -5.854 -11.253 17.915 1.00 34.97 100 LEU A O 1
ATOM 692 N N . ARG A 1 101 ? -5.223 -9.726 16.407 1.00 35.00 101 ARG A N 1
ATOM 693 C CA . ARG A 1 101 ? -4.128 -9.173 17.221 1.00 35.00 101 ARG A CA 1
ATOM 694 C C . ARG A 1 101 ? -4.595 -8.003 18.087 1.00 35.00 101 ARG A C 1
ATOM 696 O O . ARG A 1 101 ? -4.553 -6.847 17.678 1.00 35.00 101 ARG A O 1
ATOM 703 N N . VAL A 1 102 ? -4.967 -8.293 19.335 1.00 36.91 102 VAL A N 1
ATOM 704 C CA . VAL A 1 102 ? -5.257 -7.258 20.343 1.00 36.91 102 VAL A CA 1
ATOM 705 C C . VAL A 1 102 ? -3.950 -6.635 20.853 1.00 36.91 102 VAL A C 1
ATOM 707 O O . VAL A 1 102 ? -3.373 -7.081 21.845 1.00 36.91 102 VAL A O 1
ATOM 710 N N . ILE A 1 103 ? -3.473 -5.576 20.190 1.00 38.41 103 ILE A N 1
ATOM 711 C CA . ILE A 1 103 ? -2.350 -4.755 20.677 1.00 38.41 103 ILE A CA 1
ATOM 712 C C . ILE A 1 103 ? -2.879 -3.738 21.701 1.00 38.41 103 ILE A C 1
ATOM 714 O O . ILE A 1 103 ? -2.983 -2.538 21.453 1.00 38.41 103 ILE A O 1
ATOM 718 N N . GLY A 1 104 ? -3.253 -4.239 22.878 1.00 30.62 104 GLY A N 1
ATOM 719 C CA . GLY A 1 104 ? -3.740 -3.417 23.981 1.00 30.62 104 GLY A CA 1
ATOM 720 C C . GLY A 1 104 ? -2.615 -2.654 24.683 1.00 30.62 104 GLY A C 1
ATOM 721 O O . GLY A 1 104 ? -2.069 -3.141 25.670 1.00 30.62 104 GLY A O 1
ATOM 722 N N . SER A 1 105 ? -2.296 -1.434 24.238 1.00 36.28 105 SER A N 1
ATOM 723 C CA . SER A 1 105 ? -1.546 -0.484 25.072 1.00 36.28 105 SER A CA 1
ATOM 724 C C . SER A 1 105 ? -2.519 0.340 25.919 1.00 36.28 105 SER A C 1
ATOM 726 O O . SER A 1 105 ? -3.094 1.321 25.442 1.00 36.28 105 SER A O 1
ATOM 728 N N . TRP A 1 106 ? -2.713 -0.027 27.186 1.00 37.22 106 TRP A N 1
ATOM 729 C CA . TRP A 1 106 ? -3.493 0.807 28.100 1.00 37.22 106 TRP A CA 1
ATOM 730 C C . TRP A 1 106 ? -2.716 2.074 28.484 1.00 37.22 106 TRP A C 1
ATOM 732 O O . TRP A 1 106 ? -1.540 2.033 28.842 1.00 37.22 106 TRP A O 1
ATOM 742 N N . SER A 1 107 ? -3.389 3.221 28.440 1.00 34.03 107 SER A N 1
ATOM 743 C CA . SER A 1 107 ? -2.893 4.484 28.993 1.00 34.03 107 SER A CA 1
ATOM 744 C C . SER A 1 107 ? -3.980 5.092 29.868 1.00 34.03 107 SER A C 1
ATOM 746 O O . SER A 1 107 ? -4.834 5.839 29.398 1.00 34.03 107 SER A O 1
ATOM 748 N N . ALA A 1 108 ? -3.957 4.752 31.157 1.00 33.16 108 ALA A N 1
ATOM 749 C CA . ALA A 1 108 ? -4.847 5.345 32.145 1.00 33.16 108 ALA A CA 1
ATOM 750 C C . ALA A 1 108 ? -4.402 6.787 32.443 1.00 33.16 108 ALA A C 1
ATOM 752 O O . ALA A 1 108 ? -3.553 7.031 33.303 1.00 33.16 108 ALA A O 1
ATOM 753 N N . ALA A 1 109 ? -4.969 7.752 31.718 1.00 34.19 109 ALA A N 1
ATOM 754 C CA . ALA A 1 109 ? -4.769 9.172 31.978 1.00 34.19 109 ALA A CA 1
ATOM 755 C C . ALA A 1 109 ? -5.502 9.582 33.269 1.00 34.19 109 ALA A C 1
ATOM 757 O O . ALA A 1 109 ? -6.637 10.054 33.237 1.00 34.19 109 ALA A O 1
ATOM 758 N N . ILE A 1 110 ? -4.851 9.398 34.422 1.00 31.28 110 ILE A N 1
ATOM 759 C CA . ILE A 1 110 ? -5.352 9.912 35.703 1.00 31.28 110 ILE A CA 1
ATOM 760 C C . ILE A 1 110 ? -5.406 11.449 35.603 1.00 31.28 110 ILE A C 1
ATOM 762 O O . ILE A 1 110 ? -4.371 12.066 35.329 1.00 31.28 110 ILE A O 1
ATOM 766 N N . PRO A 1 111 ? -6.567 12.096 35.820 1.00 32.06 111 PRO A N 1
ATOM 767 C CA . PRO A 1 111 ? -6.700 13.539 35.654 1.00 32.06 111 PRO A CA 1
ATOM 768 C C . PRO A 1 111 ? -5.967 14.293 36.773 1.00 32.06 111 PRO A C 1
ATOM 770 O O . PRO A 1 111 ? -6.524 14.577 37.832 1.00 32.06 111 PRO A O 1
ATOM 773 N N . SER A 1 112 ? -4.709 14.657 36.520 1.00 28.45 112 SER A N 1
ATOM 774 C CA . SER A 1 112 ? -3.982 15.617 37.350 1.00 28.45 112 SER A CA 1
ATOM 775 C C . SER A 1 112 ? -4.519 17.022 37.082 1.00 28.45 112 SER A C 1
ATOM 777 O O . SER A 1 112 ? -4.324 17.592 36.007 1.00 28.45 112 SER A O 1
ATOM 779 N N . SER A 1 113 ? -5.232 17.584 38.053 1.00 36.16 113 SER A N 1
ATOM 780 C CA . SER A 1 113 ? -5.773 18.937 37.960 1.00 36.16 113 SER A CA 1
ATOM 781 C C . SER A 1 113 ? -4.669 20.001 38.023 1.00 36.16 113 SER A C 1
ATOM 783 O O . SER A 1 113 ? -3.838 19.972 38.930 1.00 36.16 113 SER A O 1
ATOM 785 N N . SER A 1 114 ? -4.793 21.020 37.165 1.00 38.62 114 SER A N 1
ATOM 786 C CA . SER A 1 114 ? -4.011 22.272 37.096 1.00 38.62 114 SER A CA 1
ATOM 787 C C . SER A 1 114 ? -2.598 22.205 36.483 1.00 38.62 114 SER A C 1
ATOM 789 O O . SER A 1 114 ? -1.753 21.425 36.907 1.00 38.62 114 SER A O 1
ATOM 791 N N . GLY A 1 115 ? -2.324 23.124 35.542 1.00 36.56 115 GLY A N 1
ATOM 792 C CA . GLY A 1 115 ? -0.959 23.549 35.192 1.00 36.56 115 GLY A CA 1
ATOM 793 C C . GLY A 1 115 ? -0.613 23.593 33.697 1.00 36.56 115 GLY A C 1
ATOM 794 O O . GLY A 1 115 ? -0.353 22.566 33.090 1.00 36.56 115 GLY A O 1
ATOM 795 N N . SER A 1 116 ? -0.490 24.813 33.161 1.00 33.12 116 SER A N 1
ATOM 796 C CA . SER A 1 116 ? 0.321 25.189 31.985 1.00 33.12 116 SER A CA 1
ATOM 797 C C . SER A 1 116 ? 0.085 24.505 30.629 1.00 33.12 116 SER A C 1
ATOM 799 O O . SER A 1 116 ? 0.732 23.519 30.274 1.00 33.12 116 SER A O 1
ATOM 801 N N . SER A 1 117 ? -0.657 25.207 29.766 1.00 40.84 117 SER A N 1
ATOM 802 C CA . SER A 1 117 ? -0.506 25.120 28.308 1.00 40.84 117 SER A CA 1
ATOM 803 C C . SER A 1 117 ? 0.943 25.421 27.905 1.00 40.84 117 SER A C 1
ATOM 805 O O . SER A 1 117 ? 1.339 26.582 27.804 1.00 40.84 117 SER A O 1
ATOM 807 N N . THR A 1 118 ? 1.742 24.380 27.673 1.00 33.34 118 THR A N 1
ATOM 808 C CA . THR A 1 118 ? 3.115 24.526 27.178 1.00 33.34 118 THR A CA 1
ATOM 809 C C . THR A 1 118 ? 3.148 24.169 25.700 1.00 33.34 118 THR A C 1
ATOM 811 O O . THR A 1 118 ? 3.061 23.000 25.332 1.00 33.34 118 THR A O 1
ATOM 814 N N . LEU A 1 119 ? 3.280 25.186 24.847 1.00 38.72 119 LEU A N 1
ATOM 815 C CA . LEU A 1 119 ? 3.579 25.007 23.428 1.00 38.72 119 LEU A CA 1
ATOM 816 C C . LEU A 1 119 ? 5.027 24.514 23.294 1.00 38.72 119 LEU A C 1
ATOM 818 O O . LEU A 1 119 ? 5.960 25.315 23.258 1.00 38.72 119 LEU A O 1
ATOM 822 N N . LEU A 1 120 ? 5.216 23.195 23.261 1.00 32.50 120 LEU A N 1
ATOM 823 C CA . LEU A 1 120 ? 6.520 22.567 23.051 1.00 32.50 120 LEU A CA 1
ATOM 824 C C . LEU A 1 120 ? 6.709 22.205 21.577 1.00 32.50 120 LEU A C 1
ATOM 826 O O . LEU A 1 120 ? 6.150 21.236 21.068 1.00 32.50 120 LEU A O 1
ATOM 830 N N . PHE A 1 121 ? 7.540 22.995 20.902 1.00 34.16 121 PHE A N 1
ATOM 831 C CA . PHE A 1 121 ? 8.094 22.639 19.602 1.00 34.16 121 PHE A CA 1
ATOM 832 C C . PHE A 1 121 ? 9.129 21.513 19.746 1.00 34.16 121 PHE A C 1
ATOM 834 O O . PHE A 1 121 ? 9.974 21.552 20.637 1.00 34.16 121 PHE A O 1
ATOM 841 N N . GLY A 1 122 ? 9.135 20.590 18.782 1.00 34.53 122 GLY A N 1
ATOM 842 C CA . GLY A 1 122 ? 10.382 19.974 18.321 1.00 34.53 122 GLY A CA 1
ATOM 843 C C . GLY A 1 122 ? 10.964 18.818 19.137 1.00 34.53 122 GLY A C 1
ATOM 844 O O . GLY A 1 122 ? 12.142 18.857 19.474 1.00 34.53 122 GLY A O 1
ATOM 845 N N . ASN A 1 123 ? 10.211 17.732 19.335 1.00 28.17 123 ASN A N 1
ATOM 846 C CA . ASN A 1 123 ? 10.844 16.409 19.362 1.00 28.17 123 ASN A CA 1
ATOM 847 C C . ASN A 1 123 ? 9.993 15.383 18.600 1.00 28.17 123 ASN A C 1
ATOM 849 O O . ASN A 1 123 ? 8.899 15.007 19.025 1.00 28.17 123 ASN A O 1
ATOM 853 N N . SER A 1 124 ? 10.476 14.969 17.430 1.00 34.34 124 SER A N 1
ATOM 854 C CA . SER A 1 124 ? 9.759 14.095 16.497 1.00 34.34 124 SER A CA 1
ATOM 855 C C . SER A 1 124 ? 9.988 12.622 16.834 1.00 34.34 124 SER A C 1
ATOM 857 O O . SER A 1 124 ? 10.540 11.879 16.028 1.00 34.34 124 SER A O 1
ATOM 859 N N . SER A 1 125 ? 9.579 12.186 18.028 1.00 35.69 125 SER A N 1
ATOM 860 C CA . SER A 1 125 ? 9.585 10.758 18.365 1.00 35.69 125 SER A CA 1
ATOM 861 C C . SER A 1 125 ? 8.671 9.997 17.385 1.00 35.69 125 SER A C 1
ATOM 863 O O . SER A 1 125 ? 7.493 10.348 17.286 1.00 35.69 125 SER A O 1
ATOM 865 N N . PRO A 1 126 ? 9.172 8.977 16.659 1.00 42.31 126 PRO A N 1
ATOM 866 C CA . PRO A 1 126 ? 8.449 8.338 15.552 1.00 42.31 126 PRO A CA 1
ATOM 867 C C . PRO A 1 126 ? 7.331 7.380 15.989 1.00 42.31 126 PRO A C 1
ATOM 869 O O . PRO A 1 126 ? 6.666 6.780 15.154 1.00 42.31 126 PRO A O 1
ATOM 872 N N . SER A 1 127 ? 7.016 7.314 17.284 1.00 40.19 127 SER A N 1
ATOM 873 C CA . SER A 1 127 ? 5.810 6.677 17.836 1.00 40.19 127 SER A CA 1
ATOM 874 C C . SER A 1 127 ? 4.501 7.399 17.451 1.00 40.19 127 SER A C 1
ATOM 876 O O . SER A 1 127 ? 3.541 7.377 18.212 1.00 40.19 127 SER A O 1
ATOM 878 N N . ARG A 1 128 ? 4.436 8.074 16.294 1.00 44.16 128 ARG A N 1
ATOM 879 C CA . ARG A 1 128 ? 3.251 8.822 15.828 1.00 44.16 128 ARG A CA 1
ATOM 880 C C . ARG A 1 128 ? 2.132 7.939 15.269 1.00 44.16 128 ARG A C 1
ATOM 882 O O . ARG A 1 128 ? 1.064 8.462 14.980 1.00 44.16 128 ARG A O 1
ATOM 889 N N . LEU A 1 129 ? 2.370 6.630 15.174 1.00 51.53 129 LEU A N 1
ATOM 890 C CA . LEU A 1 129 ? 1.334 5.610 14.988 1.00 51.53 129 LEU A CA 1
ATOM 891 C C . LEU A 1 129 ? 0.632 5.231 16.304 1.00 51.53 129 LEU A C 1
ATOM 893 O O . LEU A 1 129 ? -0.365 4.516 16.275 1.00 51.53 129 LEU A O 1
ATOM 897 N N . SER A 1 130 ? 1.105 5.720 17.459 1.00 53.50 130 SER A N 1
ATOM 898 C CA . SER A 1 130 ? 0.276 5.721 18.665 1.00 53.50 130 SER A CA 1
ATOM 899 C C . SER A 1 130 ? -0.961 6.580 18.384 1.00 53.50 130 SER A C 1
ATOM 901 O O . SER A 1 130 ? -0.792 7.749 18.018 1.00 53.50 130 SER A O 1
ATOM 903 N N . PRO A 1 131 ? -2.187 6.049 18.550 1.00 57.25 131 PRO A N 1
ATOM 904 C CA . PRO A 1 131 ? -3.399 6.802 18.264 1.00 57.25 131 PRO A CA 1
ATOM 905 C C . PRO A 1 131 ? -3.406 8.067 19.123 1.00 57.25 131 PRO A C 1
ATOM 907 O O . PRO A 1 131 ? -3.109 8.005 20.321 1.00 57.25 131 PRO A O 1
ATOM 910 N N . GLN A 1 132 ? -3.693 9.222 18.514 1.00 61.62 132 GLN A N 1
ATOM 911 C CA . GLN A 1 132 ? -3.645 10.498 19.226 1.00 61.62 132 GLN A CA 1
ATOM 912 C C . GLN A 1 132 ? -4.780 10.559 20.243 1.00 61.62 132 GLN A C 1
ATOM 914 O O . GLN A 1 132 ? -5.896 10.961 19.928 1.00 61.62 132 GLN A O 1
ATOM 919 N N . SER A 1 133 ? -4.472 10.148 21.473 1.00 61.28 133 SER A N 1
ATOM 920 C CA . SER A 1 133 ? -5.400 10.125 22.592 1.00 61.28 133 SER A CA 1
ATOM 921 C C . SER A 1 133 ? -5.835 11.545 22.939 1.00 61.28 133 SER A C 1
ATOM 923 O O . SER A 1 133 ? -5.216 12.247 23.739 1.00 61.28 133 SER A O 1
ATOM 925 N N . VAL A 1 134 ? -6.944 11.972 22.335 1.00 65.25 134 VAL A N 1
ATOM 926 C CA . VAL A 1 134 ? -7.661 13.167 22.769 1.00 65.25 134 VAL A CA 1
ATOM 927 C C . VAL A 1 134 ? -8.097 12.911 24.217 1.00 65.25 134 VAL A C 1
ATOM 929 O O . VAL A 1 134 ? -8.808 11.936 24.465 1.00 65.25 134 VAL A O 1
ATOM 932 N N . PRO A 1 135 ? -7.668 13.725 25.200 1.00 64.81 135 PRO A N 1
ATOM 933 C CA . PRO A 1 135 ? -8.004 13.486 26.597 1.00 64.81 135 PRO A CA 1
ATOM 934 C C . PRO A 1 135 ? -9.488 13.789 26.834 1.00 64.81 135 PRO A C 1
ATOM 936 O O . PRO A 1 135 ? -9.886 14.942 27.000 1.00 64.81 135 PRO A O 1
ATOM 939 N N . ILE A 1 136 ? -10.310 12.741 26.851 1.00 72.19 136 ILE A N 1
ATOM 940 C CA . ILE A 1 136 ? -11.756 12.830 27.069 1.00 72.19 136 ILE A CA 1
ATOM 941 C C . ILE A 1 136 ? -12.044 12.602 28.556 1.00 72.19 136 ILE A C 1
ATOM 943 O O . ILE A 1 136 ? -11.739 11.553 29.119 1.00 72.19 136 ILE A O 1
ATOM 947 N N . GLN A 1 137 ? -12.629 13.603 29.214 1.00 82.25 137 GLN A N 1
ATOM 948 C CA . GLN A 1 137 ? -13.042 13.482 30.613 1.00 82.25 137 GLN A CA 1
ATOM 949 C C . GLN A 1 137 ? -14.282 12.583 30.720 1.00 82.25 137 GLN A C 1
ATOM 951 O O . GLN A 1 137 ? -15.279 12.830 30.047 1.00 82.25 137 GLN A O 1
ATOM 956 N N . GLY A 1 138 ? -14.233 11.573 31.594 1.00 86.81 138 GLY A N 1
ATOM 957 C CA . GLY A 1 138 ? -15.381 10.701 31.875 1.00 86.81 138 GLY A CA 1
ATOM 958 C C . GLY A 1 138 ? -15.696 9.664 30.790 1.00 86.81 138 GLY A C 1
ATOM 959 O O . GLY A 1 138 ? -16.863 9.312 30.619 1.00 86.81 138 GLY A O 1
ATOM 960 N N . GLY A 1 139 ? -14.686 9.187 30.054 1.00 93.12 139 GLY A N 1
ATOM 961 C CA . GLY A 1 139 ? -14.852 8.146 29.038 1.00 93.12 139 GLY A CA 1
ATOM 962 C C . GLY A 1 139 ? -13.828 7.011 29.119 1.00 93.12 139 GLY A C 1
ATOM 963 O O . GLY A 1 139 ? -12.740 7.175 29.669 1.00 93.12 139 GLY A O 1
ATOM 964 N N . LEU A 1 140 ? -14.193 5.864 28.543 1.00 93.88 140 LEU A N 1
ATOM 965 C CA . LEU A 1 140 ? -13.316 4.725 28.269 1.00 93.88 140 LEU A CA 1
ATOM 966 C C . LEU A 1 140 ? -12.907 4.769 26.799 1.00 93.88 140 LEU A C 1
ATOM 968 O O . LEU A 1 140 ? -13.758 4.596 25.927 1.00 93.88 140 LEU A O 1
ATOM 972 N N . THR A 1 141 ? -11.625 4.983 26.517 1.00 94.38 141 THR A N 1
ATOM 973 C CA . THR A 1 141 ? -11.084 4.936 25.152 1.00 94.38 141 THR A CA 1
ATOM 974 C C . THR A 1 141 ? -10.352 3.620 24.928 1.00 94.38 141 THR A C 1
ATOM 976 O O . THR A 1 141 ? -9.449 3.272 25.689 1.00 94.38 141 THR A O 1
ATOM 979 N N . VAL A 1 142 ? -10.711 2.917 23.858 1.00 94.69 142 VAL A N 1
ATOM 980 C CA . VAL A 1 142 ? -10.059 1.684 23.400 1.00 94.69 142 VAL A CA 1
ATOM 981 C C . VAL A 1 142 ? -9.556 1.851 21.971 1.00 94.69 142 VAL A C 1
ATOM 983 O O . VAL A 1 142 ? -10.092 2.658 21.212 1.00 94.69 142 VAL A O 1
ATOM 986 N N . SER A 1 143 ? -8.539 1.070 21.608 1.00 93.69 143 SER A N 1
ATOM 987 C CA . SER A 1 143 ? -8.091 0.900 20.224 1.00 93.69 143 SER A CA 1
ATOM 988 C C . SER A 1 143 ? -8.314 -0.545 19.808 1.00 93.69 143 SER A C 1
ATOM 990 O O . SER A 1 143 ? -7.981 -1.459 20.562 1.00 93.69 143 SER A O 1
ATOM 992 N N . ALA A 1 144 ? -8.836 -0.742 18.606 1.00 94.25 144 ALA A N 1
ATOM 993 C CA . ALA A 1 144 ? -8.943 -2.038 17.961 1.00 94.25 144 ALA A CA 1
ATOM 994 C C . ALA A 1 144 ? -8.468 -1.948 16.513 1.00 94.25 144 ALA A C 1
ATOM 996 O O . ALA A 1 144 ? -8.349 -0.865 15.939 1.00 94.25 144 ALA A O 1
ATOM 997 N N . MET A 1 145 ? -8.180 -3.109 15.940 1.00 92.31 145 MET A N 1
ATOM 998 C CA . MET A 1 145 ? -7.699 -3.263 14.575 1.00 92.31 145 MET A CA 1
ATOM 999 C C . MET A 1 145 ? -8.512 -4.388 13.933 1.00 92.31 145 MET A C 1
ATOM 1001 O O . MET A 1 145 ? -8.830 -5.370 14.607 1.00 92.31 145 MET A O 1
ATOM 1005 N N . GLY A 1 146 ? -8.868 -4.222 12.666 1.00 92.25 146 GLY A N 1
ATOM 1006 C CA . GLY A 1 146 ? -9.488 -5.250 11.828 1.00 92.25 146 GLY A CA 1
ATOM 1007 C C . GLY A 1 146 ? -8.700 -5.356 10.532 1.00 92.25 146 GLY A C 1
ATOM 1008 O O . GLY A 1 146 ? -8.139 -4.344 10.099 1.00 92.25 146 GLY A O 1
ATOM 1009 N N . SER A 1 147 ? -8.610 -6.550 9.950 1.00 92.12 147 SER A N 1
ATOM 1010 C CA . SER A 1 147 ? -7.778 -6.785 8.769 1.00 92.12 147 SER A CA 1
ATOM 1011 C C . SER A 1 147 ? -8.406 -7.836 7.873 1.00 92.12 147 SER A C 1
ATOM 1013 O O . SER A 1 147 ? -8.576 -8.982 8.277 1.00 92.12 147 SER A O 1
ATOM 1015 N N . VAL A 1 148 ? -8.723 -7.447 6.642 1.00 94.31 148 VAL A N 1
ATOM 1016 C CA . VAL A 1 148 ? -9.300 -8.345 5.643 1.00 94.31 148 VAL A CA 1
ATOM 1017 C C . VAL A 1 148 ? -8.280 -8.621 4.547 1.00 94.31 148 VAL A C 1
ATOM 1019 O O . VAL A 1 148 ? -7.589 -7.713 4.095 1.00 94.31 148 VAL A O 1
ATOM 1022 N N . THR A 1 149 ? -8.209 -9.866 4.085 1.00 93.12 149 THR A N 1
ATOM 1023 C CA . THR A 1 149 ? -7.521 -10.200 2.833 1.00 93.12 149 THR A CA 1
ATOM 1024 C C . THR A 1 149 ? -8.548 -10.234 1.708 1.00 93.12 149 THR A C 1
ATOM 1026 O O . THR A 1 149 ? -9.593 -10.875 1.840 1.00 93.12 149 THR A O 1
ATOM 1029 N N . VAL A 1 150 ? -8.283 -9.508 0.625 1.00 95.25 150 VAL A N 1
ATOM 1030 C CA . VAL A 1 150 ? -9.127 -9.456 -0.577 1.00 95.25 150 VAL A CA 1
ATOM 1031 C C . VAL A 1 150 ? -8.285 -9.726 -1.819 1.00 95.25 150 VAL A C 1
ATOM 1033 O O . VAL A 1 150 ? -7.071 -9.529 -1.798 1.00 95.25 150 VAL A O 1
ATOM 1036 N N . ALA A 1 151 ? -8.923 -10.161 -2.906 1.00 96.19 151 ALA A N 1
ATOM 1037 C CA . ALA A 1 151 ? -8.254 -10.251 -4.198 1.00 96.19 151 ALA A CA 1
ATOM 1038 C C . ALA A 1 151 ? -7.825 -8.852 -4.670 1.00 96.19 151 ALA A C 1
ATOM 1040 O O . ALA A 1 151 ? -8.593 -7.898 -4.543 1.00 96.19 151 ALA A O 1
ATOM 1041 N N . ALA A 1 152 ? -6.613 -8.763 -5.209 1.00 94.56 152 ALA A N 1
ATOM 1042 C CA . ALA A 1 152 ? -6.112 -7.590 -5.910 1.00 94.56 152 ALA A CA 1
ATOM 1043 C C . ALA A 1 152 ? -6.880 -7.365 -7.222 1.00 94.56 152 ALA A C 1
ATOM 1045 O O . ALA A 1 152 ? -7.372 -8.322 -7.827 1.00 94.56 152 ALA A O 1
ATOM 1046 N N . ASP A 1 153 ? -6.925 -6.119 -7.683 1.00 95.25 153 ASP A N 1
ATOM 1047 C CA . ASP A 1 153 ? -7.327 -5.736 -9.044 1.00 95.25 153 ASP A CA 1
ATOM 1048 C C . ASP A 1 153 ? -6.191 -5.051 -9.832 1.00 95.25 153 ASP A C 1
ATOM 1050 O O . ASP A 1 153 ? -6.224 -5.054 -11.060 1.00 95.25 153 ASP A O 1
ATOM 1054 N N . GLU A 1 154 ? -5.151 -4.577 -9.142 1.00 94.06 154 GLU A N 1
ATOM 1055 C CA . GLU A 1 154 ? -3.946 -3.959 -9.705 1.00 94.06 154 GLU A CA 1
ATOM 1056 C C . GLU A 1 154 ? -2.686 -4.785 -9.379 1.00 94.06 154 GLU A C 1
ATOM 1058 O O . GLU A 1 154 ? -2.552 -5.369 -8.292 1.00 94.06 154 GLU A O 1
ATOM 1063 N N . ALA A 1 155 ? -1.719 -4.806 -10.302 1.00 94.31 155 ALA A N 1
ATOM 1064 C CA . ALA A 1 155 ? -0.408 -5.411 -10.091 1.00 94.31 155 ALA A CA 1
ATOM 1065 C C . ALA A 1 155 ? 0.715 -4.565 -10.691 1.00 94.31 155 ALA A C 1
ATOM 1067 O O . ALA A 1 155 ? 0.608 -4.044 -11.797 1.00 94.31 155 ALA A O 1
ATOM 1068 N N . TYR A 1 156 ? 1.828 -4.505 -9.966 1.00 94.56 156 TYR A N 1
ATOM 1069 C CA . TYR A 1 156 ? 3.014 -3.751 -10.341 1.00 94.56 156 TYR A CA 1
ATOM 1070 C C . TYR A 1 156 ? 4.236 -4.665 -10.373 1.00 94.56 156 TYR A C 1
ATOM 1072 O O . TYR A 1 156 ? 4.586 -5.275 -9.357 1.00 94.56 156 TYR A O 1
ATOM 1080 N N . VAL A 1 157 ? 4.911 -4.740 -11.520 1.00 95.56 157 VAL A N 1
ATOM 1081 C CA . VAL A 1 157 ? 6.243 -5.345 -11.639 1.00 95.56 157 VAL A CA 1
ATOM 1082 C C . VAL A 1 157 ? 7.258 -4.316 -11.159 1.00 95.56 157 VAL A C 1
ATOM 1084 O O . VAL A 1 157 ? 7.451 -3.278 -11.786 1.00 95.56 157 VAL A O 1
ATOM 1087 N N . VAL A 1 158 ? 7.909 -4.601 -10.032 1.00 94.44 158 VAL A N 1
ATOM 1088 C CA . VAL A 1 158 ? 8.862 -3.685 -9.401 1.00 94.44 158 VAL A CA 1
ATOM 1089 C C . VAL A 1 158 ? 10.273 -4.227 -9.535 1.00 94.44 158 VAL A C 1
ATOM 1091 O O . VAL A 1 158 ? 10.550 -5.375 -9.181 1.00 94.44 158 VAL A O 1
ATOM 1094 N N . ILE A 1 159 ? 11.173 -3.375 -10.020 1.00 95.12 159 ILE A N 1
ATOM 1095 C CA . ILE A 1 159 ? 12.577 -3.679 -10.286 1.00 95.12 159 ILE A CA 1
ATOM 1096 C C . ILE A 1 159 ? 13.443 -2.676 -9.521 1.00 95.12 159 ILE A C 1
ATOM 1098 O O . ILE A 1 159 ? 13.265 -1.460 -9.615 1.00 95.12 159 ILE A O 1
ATOM 1102 N N . VAL A 1 160 ? 14.407 -3.191 -8.762 1.00 93.56 160 VAL A N 1
ATOM 1103 C CA . VAL A 1 160 ? 15.402 -2.406 -8.027 1.00 93.56 160 VAL A CA 1
ATOM 1104 C C . VAL A 1 160 ? 16.762 -2.618 -8.707 1.00 93.56 160 VAL A C 1
ATOM 1106 O O . VAL A 1 160 ? 17.326 -3.708 -8.589 1.00 93.56 160 VAL A O 1
ATOM 1109 N N . PRO A 1 161 ? 17.296 -1.621 -9.439 1.00 94.06 161 PRO A N 1
ATOM 1110 C CA . PRO A 1 161 ? 18.625 -1.653 -10.050 1.00 94.06 161 PRO A CA 1
ATOM 1111 C C . PRO A 1 161 ? 19.751 -1.896 -9.045 1.00 94.06 161 PRO A C 1
ATOM 1113 O O . PRO A 1 161 ? 19.651 -1.484 -7.890 1.00 94.06 161 PRO A O 1
ATOM 1116 N N . GLU A 1 162 ? 20.862 -2.487 -9.497 1.00 92.44 162 GLU A N 1
ATOM 1117 C CA . GLU A 1 162 ? 22.078 -2.583 -8.679 1.00 92.44 162 GLU A CA 1
ATOM 1118 C C . GLU A 1 162 ? 22.613 -1.181 -8.338 1.00 92.44 162 GLU A C 1
ATOM 1120 O O . GLU A 1 162 ? 23.013 -0.408 -9.216 1.00 92.44 162 GLU A O 1
ATOM 1125 N N . GLN A 1 163 ? 22.603 -0.836 -7.046 1.00 88.94 163 GLN A N 1
ATOM 1126 C CA . GLN A 1 163 ? 22.911 0.515 -6.590 1.00 88.94 163 GLN A CA 1
ATOM 1127 C C . GLN A 1 163 ? 24.394 0.858 -6.804 1.00 88.94 163 GLN A C 1
ATOM 1129 O O . GLN A 1 163 ? 25.289 0.278 -6.186 1.00 88.94 163 GLN A O 1
ATOM 1134 N N . ARG A 1 164 ? 24.664 1.852 -7.657 1.00 89.06 164 ARG A N 1
ATOM 1135 C CA . ARG A 1 164 ? 26.017 2.379 -7.890 1.00 89.06 164 ARG A CA 1
ATOM 1136 C C . ARG A 1 164 ? 26.370 3.416 -6.825 1.00 89.06 164 ARG A C 1
ATOM 1138 O O . ARG A 1 164 ? 25.514 4.177 -6.381 1.00 89.06 164 ARG A O 1
ATOM 1145 N N . TYR A 1 165 ? 27.633 3.442 -6.407 1.00 89.56 165 TYR A N 1
ATOM 1146 C CA . TYR A 1 165 ? 28.125 4.316 -5.340 1.00 89.56 165 TYR A CA 1
ATOM 1147 C C . TYR A 1 165 ? 29.252 5.211 -5.856 1.00 89.56 165 TYR A C 1
ATOM 1149 O O . TYR A 1 165 ? 30.345 4.733 -6.162 1.00 89.56 165 TYR A O 1
ATOM 1157 N N . GLY A 1 166 ? 28.982 6.514 -5.902 1.00 88.19 166 GLY A N 1
ATOM 1158 C CA . GLY A 1 166 ? 29.938 7.550 -6.271 1.00 88.19 166 GLY A CA 1
ATOM 1159 C C . GLY A 1 166 ? 30.523 8.276 -5.048 1.00 88.19 166 GLY A C 1
ATOM 1160 O O . GLY A 1 166 ? 30.161 7.990 -3.901 1.00 88.19 166 GLY A O 1
ATOM 1161 N N . PRO A 1 167 ? 31.401 9.278 -5.255 1.00 88.31 167 PRO A N 1
ATOM 1162 C CA . PRO A 1 167 ? 32.028 10.044 -4.169 1.00 88.31 167 PRO A CA 1
ATOM 1163 C C . PRO A 1 167 ? 31.045 10.792 -3.252 1.00 88.31 167 PRO A C 1
ATOM 1165 O O . PRO A 1 167 ? 31.409 11.161 -2.136 1.00 88.31 167 PRO A O 1
ATOM 1168 N N . SER A 1 168 ? 29.815 11.019 -3.722 1.00 87.62 168 SER A N 1
ATOM 1169 C CA . SER A 1 168 ? 28.751 11.749 -3.018 1.00 87.62 168 SER A CA 1
ATOM 1170 C C . SER A 1 168 ? 27.675 10.835 -2.409 1.00 87.62 168 SER A C 1
ATOM 1172 O O . SER A 1 168 ? 26.659 11.338 -1.936 1.00 87.62 168 SER A O 1
ATOM 1174 N N . GLY A 1 169 ? 27.883 9.512 -2.409 1.00 87.12 169 GLY A N 1
ATOM 1175 C CA . GLY A 1 169 ? 26.892 8.511 -2.000 1.00 87.12 169 GLY A CA 1
ATOM 1176 C C . GLY A 1 169 ? 26.293 7.763 -3.198 1.00 87.12 169 GLY A C 1
ATOM 1177 O O . GLY A 1 169 ? 26.921 7.722 -4.259 1.00 87.12 169 GLY A O 1
ATOM 1178 N N . PRO A 1 170 ? 25.108 7.148 -3.040 1.00 85.56 170 PRO A N 1
ATOM 1179 C CA . PRO A 1 170 ? 24.428 6.458 -4.128 1.00 85.56 170 PRO A CA 1
ATOM 1180 C C . PRO A 1 170 ? 24.169 7.353 -5.338 1.00 85.56 170 PRO A C 1
ATOM 1182 O O . PRO A 1 170 ? 23.626 8.454 -5.214 1.00 85.56 170 PRO A O 1
ATOM 1185 N N . GLU A 1 171 ? 24.553 6.861 -6.510 1.00 89.62 171 GLU A N 1
ATOM 1186 C CA . GLU A 1 171 ? 24.262 7.501 -7.786 1.00 89.62 171 GLU A CA 1
ATOM 1187 C C . GLU A 1 171 ? 22.784 7.283 -8.120 1.00 89.62 171 GLU A C 1
ATOM 1189 O O . GLU A 1 171 ? 22.265 6.169 -8.036 1.00 89.62 171 GLU A O 1
ATOM 1194 N N . GLN A 1 172 ? 22.095 8.369 -8.465 1.00 90.38 172 GLN A N 1
ATOM 1195 C CA . GLN A 1 172 ? 20.714 8.313 -8.931 1.00 90.38 172 GLN A CA 1
ATOM 1196 C C . GLN A 1 172 ? 20.681 7.955 -10.417 1.00 90.38 172 GLN A C 1
ATOM 1198 O O . GLN A 1 172 ? 21.591 8.315 -11.165 1.00 90.38 172 GLN A O 1
ATOM 1203 N N . MET A 1 173 ? 19.618 7.270 -10.837 1.00 92.75 173 MET A N 1
ATOM 1204 C CA . MET A 1 173 ? 19.373 6.947 -12.244 1.00 92.75 173 MET A CA 1
ATOM 1205 C C . MET A 1 173 ? 19.281 8.228 -13.080 1.00 92.75 173 MET A C 1
ATOM 1207 O O . MET A 1 173 ? 18.538 9.141 -12.699 1.00 92.75 173 MET A O 1
ATOM 1211 N N . THR A 1 174 ? 20.027 8.292 -14.187 1.00 94.31 174 THR A N 1
ATOM 1212 C CA . THR A 1 174 ? 20.094 9.494 -15.031 1.00 94.31 174 THR A CA 1
ATOM 1213 C C . THR A 1 174 ? 18.799 9.704 -15.816 1.00 94.31 174 THR A C 1
ATOM 1215 O O . THR A 1 174 ? 18.004 8.778 -15.977 1.00 94.31 174 THR A O 1
ATOM 1218 N N . ASP A 1 175 ? 18.568 10.926 -16.301 1.00 96.00 175 ASP A N 1
ATOM 1219 C CA . ASP A 1 175 ? 17.404 11.218 -17.148 1.00 96.00 175 ASP A CA 1
ATOM 1220 C C . ASP A 1 175 ? 17.471 10.466 -18.490 1.00 96.00 175 ASP A C 1
ATOM 1222 O O . ASP A 1 175 ? 16.431 10.037 -18.987 1.00 96.00 175 ASP A O 1
ATOM 1226 N N . ASP A 1 176 ? 18.682 10.232 -19.013 1.00 97.00 176 ASP A N 1
ATOM 1227 C CA . ASP A 1 176 ? 18.920 9.412 -20.206 1.00 97.00 176 ASP A CA 1
ATOM 1228 C C . ASP A 1 176 ? 18.532 7.942 -19.937 1.00 97.00 176 ASP A C 1
ATOM 1230 O O . ASP A 1 176 ? 17.692 7.405 -20.653 1.00 97.00 176 ASP A O 1
ATOM 1234 N N . ASP A 1 177 ? 19.019 7.322 -18.843 1.00 96.75 177 ASP A N 1
ATOM 1235 C CA . ASP A 1 177 ? 18.627 5.945 -18.463 1.00 96.75 177 ASP A CA 1
ATOM 1236 C C . ASP A 1 177 ? 17.095 5.824 -18.298 1.00 96.75 177 ASP A C 1
ATOM 1238 O O . ASP A 1 177 ? 16.492 4.824 -18.687 1.00 96.75 177 ASP A O 1
ATOM 1242 N N . ARG A 1 178 ? 16.444 6.844 -17.713 1.00 97.31 178 ARG A N 1
ATOM 1243 C CA . ARG A 1 178 ? 14.981 6.884 -17.526 1.00 97.31 178 ARG A CA 1
ATOM 1244 C C . ARG A 1 178 ? 14.233 6.953 -18.855 1.00 97.31 178 ARG A C 1
ATOM 1246 O O . ARG A 1 178 ? 13.140 6.398 -18.940 1.00 97.31 178 ARG A O 1
ATOM 1253 N N . GLN A 1 179 ? 14.766 7.651 -19.858 1.00 98.19 179 GLN A N 1
ATOM 1254 C CA . GLN A 1 179 ? 14.153 7.696 -21.184 1.00 98.19 179 GLN A CA 1
ATOM 1255 C C . GLN A 1 179 ? 14.379 6.388 -21.941 1.00 98.19 179 GLN A C 1
ATOM 1257 O O . GLN A 1 179 ? 13.408 5.828 -22.436 1.00 98.19 179 GLN A O 1
ATOM 1262 N N . ASP A 1 180 ? 15.603 5.856 -21.938 1.00 98.19 180 ASP A N 1
ATOM 1263 C CA . ASP A 1 180 ? 15.929 4.573 -22.572 1.00 98.19 180 ASP A CA 1
ATOM 1264 C C . ASP A 1 180 ? 15.038 3.434 -22.023 1.00 98.19 180 ASP A C 1
ATOM 1266 O O . ASP A 1 180 ? 14.566 2.591 -22.784 1.00 98.19 180 ASP A O 1
ATOM 1270 N N . ILE A 1 181 ? 14.729 3.437 -20.716 1.00 98.19 181 ILE A N 1
ATOM 1271 C CA . ILE A 1 181 ? 13.774 2.495 -20.098 1.00 98.19 181 ILE A CA 1
ATOM 1272 C C . ILE A 1 181 ? 12.340 2.696 -20.612 1.00 98.19 181 ILE A C 1
ATOM 1274 O O . ILE A 1 181 ? 11.658 1.708 -20.882 1.00 98.19 181 ILE A O 1
ATOM 1278 N N . ARG A 1 182 ? 11.858 3.943 -20.746 1.00 98.38 182 ARG A N 1
ATOM 1279 C CA . ARG A 1 182 ? 10.513 4.209 -21.296 1.00 98.38 182 ARG A CA 1
ATOM 1280 C C . ARG A 1 182 ? 10.408 3.765 -22.745 1.00 98.38 182 ARG A C 1
ATOM 1282 O O . ARG A 1 182 ? 9.427 3.123 -23.096 1.00 98.38 182 ARG A O 1
ATOM 1289 N N . ASP A 1 183 ? 11.421 4.062 -23.552 1.00 98.38 183 ASP A N 1
ATOM 1290 C CA . ASP A 1 183 ? 11.463 3.674 -24.959 1.00 98.38 183 ASP A CA 1
ATOM 1291 C C . ASP A 1 183 ? 11.446 2.136 -25.086 1.00 98.38 183 ASP A C 1
ATOM 1293 O O . ASP A 1 183 ? 10.620 1.589 -25.818 1.00 98.38 183 ASP A O 1
ATOM 1297 N N . ALA A 1 184 ? 12.266 1.424 -24.299 1.00 98.19 184 ALA A N 1
ATOM 1298 C CA . ALA A 1 184 ? 12.320 -0.042 -24.288 1.00 98.19 184 ALA A CA 1
ATOM 1299 C C . ALA A 1 184 ? 11.009 -0.707 -23.816 1.00 98.19 184 ALA A C 1
ATOM 1301 O O . ALA A 1 184 ? 10.580 -1.709 -24.388 1.00 98.19 184 ALA A O 1
ATOM 1302 N N . LEU A 1 185 ? 10.340 -0.152 -22.800 1.00 98.19 185 LEU A N 1
ATOM 1303 C CA . LEU A 1 185 ? 9.031 -0.638 -22.342 1.00 98.19 185 LEU A CA 1
ATOM 1304 C C . LEU A 1 185 ? 7.898 -0.264 -23.318 1.00 98.19 185 LEU A C 1
ATOM 1306 O O . LEU A 1 185 ? 6.973 -1.052 -23.524 1.00 98.19 185 LEU A O 1
ATOM 1310 N N . GLY A 1 186 ? 8.008 0.878 -23.999 1.00 98.12 186 GLY A N 1
ATOM 1311 C CA . GLY A 1 186 ? 7.102 1.292 -25.069 1.00 98.12 186 GLY A CA 1
ATOM 1312 C C . GLY A 1 186 ? 7.146 0.365 -26.289 1.00 98.12 186 GLY A C 1
ATOM 1313 O O . GLY A 1 186 ? 6.107 0.119 -26.905 1.00 98.12 186 GLY A O 1
ATOM 1314 N N . GLU A 1 187 ? 8.300 -0.237 -26.607 1.00 98.06 187 GLU A N 1
ATOM 1315 C CA . GLU A 1 187 ? 8.396 -1.294 -27.632 1.00 98.06 187 GLU A CA 1
ATOM 1316 C C . GLU A 1 187 ? 7.621 -2.574 -27.257 1.00 98.06 187 GLU A C 1
ATOM 1318 O O . GLU A 1 187 ? 7.169 -3.300 -28.148 1.00 98.06 187 GLU A O 1
ATOM 1323 N N . LEU A 1 188 ? 7.402 -2.827 -25.960 1.00 97.56 188 LEU A N 1
ATOM 1324 C CA . LEU A 1 188 ? 6.541 -3.907 -25.458 1.00 97.56 188 LEU A CA 1
ATOM 1325 C C . LEU A 1 188 ? 5.050 -3.522 -25.411 1.00 97.56 188 LEU A C 1
ATOM 1327 O O . LEU A 1 188 ? 4.205 -4.396 -25.216 1.00 97.56 188 LEU A O 1
ATOM 1331 N N . GLY A 1 189 ? 4.718 -2.245 -25.628 1.00 97.19 189 GLY A N 1
ATOM 1332 C CA . GLY A 1 189 ? 3.351 -1.720 -25.594 1.00 97.19 189 GLY A CA 1
ATOM 1333 C C . GLY A 1 189 ? 2.878 -1.208 -24.230 1.00 97.19 189 GLY A C 1
ATOM 1334 O O . GLY A 1 189 ? 1.687 -0.942 -24.091 1.00 97.19 189 GLY A O 1
ATOM 1335 N N . VAL A 1 190 ? 3.779 -1.061 -23.254 1.00 97.88 190 VAL A N 1
ATOM 1336 C CA . VAL A 1 190 ? 3.505 -0.417 -21.955 1.00 97.88 190 VAL A CA 1
ATOM 1337 C C . VAL A 1 190 ? 3.343 1.097 -22.164 1.00 97.88 190 VAL A C 1
ATOM 1339 O O . VAL A 1 190 ? 4.118 1.687 -22.922 1.00 97.88 190 VAL A O 1
ATOM 1342 N N . SER A 1 191 ? 2.358 1.742 -21.527 1.00 97.69 191 SER A N 1
ATOM 1343 C CA . SER A 1 191 ? 2.180 3.197 -21.639 1.00 97.69 191 SER A CA 1
ATOM 1344 C C . SER A 1 191 ? 3.194 3.949 -20.770 1.00 97.69 191 SER A C 1
ATOM 1346 O O . SER A 1 191 ? 3.606 3.470 -19.717 1.00 97.69 191 SER A O 1
ATOM 1348 N N . GLU A 1 192 ? 3.577 5.173 -21.154 1.00 96.69 192 GLU A N 1
ATOM 1349 C CA . GLU A 1 192 ? 4.454 6.012 -20.314 1.00 96.69 192 GLU A CA 1
ATOM 1350 C C . GLU A 1 192 ? 3.825 6.346 -18.950 1.00 96.69 192 GLU A C 1
ATOM 1352 O O . GLU A 1 192 ? 4.552 6.646 -18.003 1.00 96.69 192 GLU A O 1
ATOM 1357 N N . GLU A 1 193 ? 2.492 6.312 -18.855 1.00 95.88 193 GLU A N 1
ATOM 1358 C CA . GLU A 1 193 ? 1.743 6.560 -17.618 1.00 95.88 193 GLU A CA 1
ATOM 1359 C C . GLU A 1 193 ? 1.741 5.360 -16.654 1.00 95.88 193 GLU A C 1
ATOM 1361 O O . GLU A 1 193 ? 1.605 5.566 -15.450 1.00 95.88 193 GLU A O 1
ATOM 1366 N N . ASP A 1 194 ? 2.012 4.150 -17.159 1.00 96.12 194 ASP A N 1
ATOM 1367 C CA . ASP A 1 194 ? 2.127 2.912 -16.374 1.00 96.12 194 ASP A CA 1
ATOM 1368 C C . ASP A 1 194 ? 3.527 2.748 -15.740 1.00 96.12 194 ASP A C 1
ATOM 1370 O O . ASP A 1 194 ? 3.752 1.831 -14.948 1.00 96.12 194 ASP A O 1
ATOM 1374 N N . ILE A 1 195 ? 4.495 3.604 -16.108 1.00 96.50 195 ILE A N 1
ATOM 1375 C CA . ILE A 1 195 ? 5.918 3.485 -15.747 1.00 96.50 195 ILE A CA 1
ATOM 1376 C C . ILE A 1 195 ? 6.310 4.556 -14.724 1.00 96.50 195 ILE A C 1
ATOM 1378 O O . ILE A 1 195 ? 6.537 5.725 -15.058 1.00 96.50 195 ILE A O 1
ATOM 1382 N N . GLU A 1 196 ? 6.513 4.144 -13.472 1.00 94.38 196 GLU A N 1
ATOM 1383 C CA . GLU A 1 196 ? 6.943 5.030 -12.393 1.00 94.38 196 GLU A CA 1
ATOM 1384 C C . GLU A 1 196 ? 8.395 4.794 -11.943 1.00 94.38 196 GLU A C 1
ATOM 1386 O O . GLU A 1 196 ? 8.871 3.670 -11.787 1.00 94.38 196 GLU A O 1
ATOM 1391 N N . PHE A 1 197 ? 9.102 5.893 -11.657 1.00 93.44 197 PHE A N 1
ATOM 1392 C CA . PHE A 1 197 ? 10.469 5.896 -11.138 1.00 93.44 197 PHE A CA 1
ATOM 1393 C C . PHE A 1 197 ? 10.533 6.585 -9.770 1.00 93.44 197 PHE A C 1
ATOM 1395 O O . PHE A 1 197 ? 10.740 7.802 -9.682 1.00 93.44 197 PHE A O 1
ATOM 1402 N N . SER A 1 198 ? 10.414 5.808 -8.698 1.00 89.00 198 SER A N 1
ATOM 1403 C CA . SER A 1 198 ? 10.437 6.315 -7.321 1.00 89.00 198 SER A CA 1
ATOM 1404 C C . SER A 1 198 ? 11.839 6.241 -6.714 1.00 89.00 198 SER A C 1
ATOM 1406 O O . SER A 1 198 ? 12.615 5.350 -7.045 1.00 89.00 198 SER A O 1
ATOM 1408 N N . VAL A 1 199 ? 12.193 7.166 -5.819 1.00 86.44 199 VAL A N 1
ATOM 1409 C CA . VAL A 1 199 ? 13.481 7.144 -5.099 1.00 86.44 199 VAL A CA 1
ATOM 1410 C C . VAL A 1 199 ? 13.216 6.919 -3.617 1.00 86.44 199 VAL A C 1
ATOM 1412 O O . VAL A 1 199 ? 12.545 7.725 -2.969 1.00 86.44 199 VAL A O 1
ATOM 1415 N N . VAL A 1 200 ? 13.756 5.828 -3.070 1.00 72.50 200 VAL A N 1
ATOM 1416 C CA . VAL A 1 200 ? 13.546 5.445 -1.668 1.00 72.50 200 VAL A CA 1
ATOM 1417 C C . VAL A 1 200 ? 14.293 6.414 -0.744 1.00 72.50 200 VAL A C 1
ATOM 1419 O O . VAL A 1 200 ? 15.479 6.246 -0.468 1.00 72.50 200 VAL A O 1
ATOM 1422 N N . ALA A 1 201 ? 13.600 7.426 -0.222 1.00 71.88 201 ALA A N 1
ATOM 1423 C CA . ALA A 1 201 ? 14.197 8.540 0.522 1.00 71.88 201 ALA A CA 1
ATOM 1424 C C . ALA A 1 201 ? 15.271 9.322 -0.271 1.00 71.88 201 ALA A C 1
ATOM 1426 O O . ALA A 1 201 ? 15.660 8.979 -1.379 1.00 71.88 201 ALA A O 1
ATOM 1427 N N . THR A 1 202 ? 15.793 10.409 0.307 1.00 75.44 202 THR A N 1
ATOM 1428 C CA . THR A 1 202 ? 16.693 11.362 -0.384 1.00 75.44 202 THR A CA 1
ATOM 1429 C C . THR A 1 202 ? 17.999 10.759 -0.935 1.00 75.44 202 THR A C 1
ATOM 1431 O O . THR A 1 202 ? 18.659 11.404 -1.744 1.00 75.44 202 THR A O 1
ATOM 1434 N N . TYR A 1 203 ? 18.391 9.555 -0.501 1.00 76.44 203 TYR A N 1
ATOM 1435 C CA . TYR A 1 203 ? 19.661 8.916 -0.872 1.00 76.44 203 TYR A CA 1
ATOM 1436 C C . TYR A 1 203 ? 19.553 7.401 -1.135 1.00 76.44 203 TYR A C 1
ATOM 1438 O O . TYR A 1 203 ? 20.581 6.730 -1.168 1.00 76.44 203 TYR A O 1
ATOM 1446 N N . GLY A 1 204 ? 18.354 6.825 -1.257 1.00 80.69 204 GLY A N 1
ATOM 1447 C CA . GLY A 1 204 ? 18.213 5.396 -1.564 1.00 80.69 204 GLY A CA 1
ATOM 1448 C C . GLY A 1 204 ? 18.269 5.091 -3.063 1.00 80.69 204 GLY A C 1
ATOM 1449 O O . GLY A 1 204 ? 18.507 5.991 -3.875 1.00 80.69 204 GLY A O 1
ATOM 1450 N N . PRO A 1 205 ? 18.087 3.813 -3.440 1.00 83.06 205 PRO A N 1
ATOM 1451 C CA . PRO A 1 205 ? 18.004 3.416 -4.839 1.00 83.06 205 PRO A CA 1
ATOM 1452 C C . PRO A 1 205 ? 16.757 4.014 -5.508 1.00 83.06 205 PRO A C 1
ATOM 1454 O O . PRO A 1 205 ? 15.734 4.252 -4.859 1.00 83.06 205 PRO A O 1
ATOM 1457 N N . THR A 1 206 ? 16.844 4.234 -6.822 1.00 90.31 206 THR A N 1
ATOM 1458 C CA . THR A 1 206 ? 15.661 4.447 -7.665 1.00 90.31 206 THR A CA 1
ATOM 1459 C C . THR A 1 206 ? 15.012 3.086 -7.922 1.00 90.31 206 THR A C 1
ATOM 1461 O O . THR A 1 206 ? 15.657 2.239 -8.525 1.00 90.31 206 THR A O 1
ATOM 1464 N N . SER A 1 207 ? 13.772 2.857 -7.494 1.00 91.75 207 SER A N 1
ATOM 1465 C CA . SER A 1 207 ? 12.969 1.704 -7.918 1.00 91.75 207 SER A CA 1
ATOM 1466 C C . SER A 1 207 ? 12.156 2.056 -9.161 1.00 91.75 207 SER A C 1
ATOM 1468 O O . SER A 1 207 ? 11.562 3.135 -9.222 1.00 91.75 207 SER A O 1
ATOM 1470 N N . ILE A 1 208 ? 12.090 1.127 -10.107 1.00 94.19 208 ILE A N 1
ATOM 1471 C CA . ILE A 1 208 ? 11.219 1.194 -11.281 1.00 94.19 208 ILE A CA 1
ATOM 1472 C C . ILE A 1 208 ? 9.982 0.357 -10.960 1.00 94.19 208 ILE A C 1
ATOM 1474 O O . ILE A 1 208 ? 10.120 -0.758 -10.454 1.00 94.19 208 ILE A O 1
ATOM 1478 N N . SER A 1 209 ? 8.798 0.886 -11.232 1.00 94.75 209 SER A N 1
ATOM 1479 C CA . SER A 1 209 ? 7.525 0.184 -11.100 1.00 94.75 209 SER A CA 1
ATOM 1480 C C . SER A 1 209 ? 6.775 0.270 -12.419 1.00 94.75 209 SER A C 1
ATOM 1482 O O . SER A 1 209 ? 6.751 1.337 -13.031 1.00 94.75 209 SER A O 1
ATOM 1484 N N . VAL A 1 210 ? 6.204 -0.845 -12.862 1.00 96.12 210 VAL A N 1
ATOM 1485 C CA . VAL A 1 210 ? 5.437 -0.939 -14.107 1.00 96.12 210 VAL A CA 1
ATOM 1486 C C . VAL A 1 210 ? 4.089 -1.570 -13.796 1.00 96.12 210 VAL A C 1
ATOM 1488 O O . VAL A 1 210 ? 4.056 -2.698 -13.300 1.00 96.12 210 VAL A O 1
ATOM 1491 N N . GLU A 1 211 ? 2.996 -0.853 -14.053 1.00 95.88 211 GLU A N 1
ATOM 1492 C CA . GLU A 1 211 ? 1.638 -1.395 -13.929 1.00 95.88 211 GLU A CA 1
ATOM 1493 C C . GLU A 1 211 ? 1.375 -2.447 -15.014 1.00 95.88 211 GLU A C 1
ATOM 1495 O O . GLU A 1 211 ? 1.788 -2.292 -16.164 1.00 95.88 211 GLU A O 1
ATOM 1500 N N . VAL A 1 212 ? 0.732 -3.556 -14.643 1.00 96.44 212 VAL A N 1
ATOM 1501 C CA . VAL A 1 212 ? 0.421 -4.667 -15.552 1.00 96.44 212 VAL A CA 1
ATOM 1502 C C . VAL A 1 212 ? -0.938 -5.265 -15.190 1.00 96.44 212 VAL A C 1
ATOM 1504 O O . VAL A 1 212 ? -1.193 -5.586 -14.028 1.00 96.44 212 VAL A O 1
ATOM 1507 N N . GLU A 1 213 ? -1.790 -5.498 -16.192 1.00 95.69 213 GLU A N 1
ATOM 1508 C CA . GLU A 1 213 ? -3.055 -6.219 -16.005 1.00 95.69 213 GLU A CA 1
ATOM 1509 C C . GLU A 1 213 ? -2.808 -7.615 -15.389 1.00 95.69 213 GLU A C 1
ATOM 1511 O O . GLU A 1 213 ? -1.941 -8.374 -15.835 1.00 95.69 213 GLU A O 1
ATOM 1516 N N . LEU A 1 214 ? -3.578 -7.978 -14.356 1.00 95.44 214 LEU A N 1
ATOM 1517 C CA . LEU A 1 214 ? -3.367 -9.198 -13.558 1.00 95.44 214 LEU A CA 1
ATOM 1518 C C . LEU A 1 214 ? -3.351 -10.504 -14.372 1.00 95.44 214 LEU A C 1
ATOM 1520 O O . LEU A 1 214 ? -2.633 -11.439 -14.016 1.00 95.44 214 LEU A O 1
ATOM 1524 N N . ASP A 1 215 ? -4.127 -10.591 -15.452 1.00 96.94 215 ASP A N 1
ATOM 1525 C CA . ASP A 1 215 ? -4.154 -11.746 -16.352 1.00 96.94 215 ASP A CA 1
ATOM 1526 C C . ASP A 1 215 ? -2.996 -11.744 -17.366 1.00 96.94 215 ASP A C 1
ATOM 1528 O O . ASP A 1 215 ? -2.544 -12.814 -17.780 1.00 96.94 215 ASP A O 1
ATOM 1532 N N . GLN A 1 216 ? -2.447 -10.572 -17.695 1.00 96.25 216 GLN A N 1
ATOM 1533 C CA . GLN A 1 216 ? -1.272 -10.408 -18.560 1.00 96.25 216 GLN A CA 1
ATOM 1534 C C . GLN A 1 216 ? 0.062 -10.564 -17.804 1.00 96.25 216 GLN A C 1
ATOM 1536 O O . GLN A 1 216 ? 1.091 -10.897 -18.401 1.00 96.25 216 GLN A O 1
ATOM 1541 N N . LEU A 1 217 ? 0.050 -10.409 -16.477 1.00 95.25 217 LEU A N 1
ATOM 1542 C CA . LEU A 1 217 ? 1.204 -10.498 -15.573 1.00 95.25 217 LEU A CA 1
ATOM 1543 C C . LEU A 1 217 ? 2.028 -11.788 -15.725 1.00 95.25 217 LEU A C 1
ATOM 1545 O O . LEU A 1 217 ? 3.247 -11.793 -15.539 1.00 95.25 217 LEU A O 1
ATOM 1549 N N . GLY A 1 218 ? 1.379 -12.899 -16.086 1.00 94.88 218 GLY A N 1
ATOM 1550 C CA . GLY A 1 218 ? 2.046 -14.171 -16.361 1.00 94.88 218 GLY A CA 1
ATOM 1551 C C . GLY A 1 218 ? 2.958 -14.141 -17.593 1.00 94.88 218 GLY A C 1
ATOM 1552 O O . GLY A 1 218 ? 3.994 -14.808 -17.585 1.00 94.88 218 GLY A O 1
ATOM 1553 N N . GLU A 1 219 ? 2.588 -13.362 -18.613 1.00 97.06 219 GLU A N 1
ATOM 1554 C CA . GLU A 1 219 ? 3.263 -13.281 -19.913 1.00 97.06 219 GLU A CA 1
ATOM 1555 C C . GLU A 1 219 ? 4.222 -12.082 -19.996 1.00 97.06 219 GLU A C 1
ATOM 1557 O O . GLU A 1 219 ? 5.324 -12.222 -20.525 1.00 97.06 219 GLU A O 1
ATOM 1562 N N . GLN A 1 220 ? 3.852 -10.928 -19.425 1.00 96.81 220 GLN A N 1
ATOM 1563 C CA . GLN A 1 220 ? 4.626 -9.685 -19.549 1.00 96.81 220 GLN A CA 1
ATOM 1564 C C . GLN A 1 220 ? 5.798 -9.539 -18.567 1.00 96.81 220 GLN A C 1
ATOM 1566 O O . GLN A 1 220 ? 6.769 -8.849 -18.879 1.00 96.81 220 GLN A O 1
ATOM 1571 N N . LYS A 1 221 ? 5.755 -10.192 -17.396 1.00 95.88 221 LYS A N 1
ATOM 1572 C CA . LYS A 1 221 ? 6.751 -9.984 -16.325 1.00 95.88 221 LYS A CA 1
ATOM 1573 C C . LYS A 1 221 ? 8.206 -10.154 -16.769 1.00 95.88 221 LYS A C 1
ATOM 1575 O O . LYS A 1 221 ? 9.041 -9.335 -16.407 1.00 95.88 221 LYS A O 1
ATOM 1580 N N . GLN A 1 222 ? 8.518 -11.194 -17.546 1.00 98.06 222 GLN A N 1
ATOM 1581 C CA . GLN A 1 222 ? 9.895 -11.450 -17.977 1.00 98.06 222 GLN A CA 1
ATOM 1582 C C . GLN A 1 222 ? 10.342 -10.472 -19.077 1.00 98.06 222 GLN A C 1
ATOM 1584 O O . GLN A 1 222 ? 11.393 -9.872 -18.883 1.00 98.06 222 GLN A O 1
ATOM 1589 N N . PRO A 1 223 ? 9.557 -10.212 -20.148 1.00 98.38 223 PRO A N 1
ATOM 1590 C CA . PRO A 1 223 ? 9.844 -9.126 -21.088 1.00 98.38 223 PRO A CA 1
ATOM 1591 C C . PRO A 1 223 ? 10.125 -7.769 -20.427 1.00 98.38 223 PRO A C 1
ATOM 1593 O O . PRO A 1 223 ? 11.098 -7.119 -20.795 1.00 98.38 223 PRO A O 1
ATOM 1596 N N . ILE A 1 224 ? 9.330 -7.365 -19.427 1.00 98.19 224 ILE A N 1
ATOM 1597 C CA . ILE A 1 224 ? 9.524 -6.102 -18.692 1.00 98.19 224 ILE A CA 1
ATOM 1598 C C . ILE A 1 224 ? 10.872 -6.090 -17.954 1.00 98.19 224 ILE A C 1
ATOM 1600 O O . ILE A 1 224 ? 11.614 -5.113 -18.047 1.00 98.19 224 ILE A O 1
ATOM 1604 N N . ILE A 1 225 ? 11.214 -7.176 -17.248 1.00 97.75 225 ILE A N 1
ATOM 1605 C CA . ILE A 1 225 ? 12.510 -7.307 -16.558 1.00 97.75 225 ILE A CA 1
ATOM 1606 C C . ILE A 1 225 ? 13.661 -7.266 -17.564 1.00 97.75 225 ILE A C 1
ATOM 1608 O O . ILE A 1 225 ? 14.603 -6.506 -17.359 1.00 97.75 225 ILE A O 1
ATOM 1612 N N . ASP A 1 226 ? 13.574 -8.039 -18.648 1.00 98.25 226 ASP A N 1
ATOM 1613 C CA . ASP A 1 226 ? 14.625 -8.147 -19.662 1.00 98.25 226 ASP A CA 1
ATOM 1614 C C . ASP A 1 226 ? 14.884 -6.78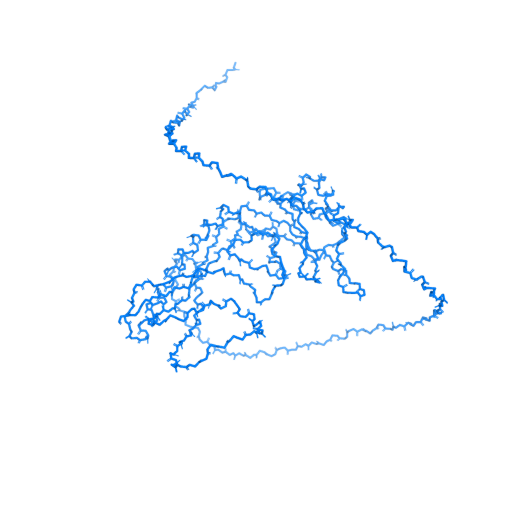9 -20.347 1.00 98.25 226 ASP A C 1
ATOM 1616 O O . ASP A 1 226 ? 16.037 -6.377 -20.472 1.00 98.25 226 ASP A O 1
ATOM 1620 N N . ALA A 1 227 ? 13.826 -6.058 -20.724 1.00 98.19 227 ALA A N 1
ATOM 1621 C CA . ALA A 1 227 ? 13.921 -4.737 -21.352 1.00 98.19 227 ALA A CA 1
ATOM 1622 C C . ALA A 1 227 ? 14.527 -3.679 -20.413 1.00 98.19 227 ALA A C 1
ATOM 1624 O O . ALA A 1 227 ? 15.376 -2.886 -20.821 1.00 98.19 227 ALA A O 1
ATOM 1625 N N . VAL A 1 228 ? 14.144 -3.691 -19.132 1.00 97.75 228 VAL A N 1
ATOM 1626 C CA . VAL A 1 228 ? 14.748 -2.813 -18.120 1.00 97.75 228 VAL A CA 1
ATOM 1627 C C . VAL A 1 228 ? 16.217 -3.176 -17.889 1.00 97.75 228 VAL A C 1
ATOM 1629 O O . VAL A 1 228 ? 17.071 -2.285 -17.877 1.00 97.75 228 VAL A O 1
ATOM 1632 N N . GLU A 1 229 ? 16.534 -4.466 -17.723 1.00 97.50 229 GLU A N 1
ATOM 1633 C CA . GLU A 1 229 ? 17.902 -4.949 -17.508 1.00 97.50 229 GLU A CA 1
ATOM 1634 C C . GLU A 1 229 ? 18.825 -4.713 -18.708 1.00 97.50 229 GLU A C 1
ATOM 1636 O O . GLU A 1 229 ? 20.023 -4.540 -18.488 1.00 97.50 229 GLU A O 1
ATOM 1641 N N . GLU A 1 230 ? 18.323 -4.612 -19.942 1.00 97.81 230 GLU A N 1
ATOM 1642 C CA . GLU A 1 230 ? 19.140 -4.213 -21.097 1.00 97.81 230 GLU A CA 1
ATOM 1643 C C . GLU A 1 230 ? 19.736 -2.801 -20.919 1.00 97.81 230 GLU A C 1
ATOM 1645 O O . GLU A 1 230 ? 20.926 -2.595 -21.182 1.00 97.81 230 GLU A O 1
ATOM 1650 N N . VAL A 1 231 ? 18.962 -1.857 -20.367 1.00 97.31 231 VAL A N 1
ATOM 1651 C CA . VAL A 1 231 ? 19.407 -0.477 -20.097 1.00 97.31 231 VAL A CA 1
ATOM 1652 C C . VAL A 1 231 ? 20.271 -0.402 -18.831 1.00 97.31 231 VAL A C 1
ATOM 1654 O O . VAL A 1 231 ? 21.443 -0.009 -18.875 1.00 97.31 231 VAL A O 1
ATOM 1657 N N . ILE A 1 232 ? 19.736 -0.826 -17.675 1.00 95.44 232 ILE A N 1
ATOM 1658 C CA . ILE A 1 232 ? 20.434 -0.688 -16.377 1.00 95.44 232 ILE A CA 1
ATOM 1659 C C . ILE A 1 232 ? 21.593 -1.685 -16.202 1.00 95.44 232 ILE A C 1
ATOM 1661 O O . ILE A 1 232 ? 22.427 -1.523 -15.302 1.00 95.44 232 ILE A O 1
ATOM 1665 N N . ARG A 1 233 ? 21.667 -2.693 -17.082 1.00 93.31 233 ARG A N 1
ATOM 1666 C CA . ARG A 1 233 ? 22.574 -3.859 -17.125 1.00 93.31 233 ARG A CA 1
ATOM 1667 C C . ARG A 1 233 ? 22.331 -4.937 -16.076 1.00 93.31 233 ARG A C 1
ATOM 1669 O O . ARG A 1 233 ? 22.726 -6.077 -16.313 1.00 93.31 233 ARG A O 1
ATOM 1676 N N . ARG A 1 234 ? 21.800 -4.579 -14.902 1.00 94.06 234 ARG A N 1
ATOM 1677 C CA . ARG A 1 234 ? 21.557 -5.509 -13.791 1.00 94.06 234 ARG A CA 1
ATOM 1678 C C . ARG A 1 234 ? 20.637 -4.937 -12.711 1.00 94.06 234 ARG A C 1
ATOM 1680 O O . ARG A 1 234 ? 20.849 -3.821 -12.232 1.00 94.06 234 ARG A O 1
ATOM 1687 N N . SER A 1 235 ? 19.686 -5.748 -12.266 1.00 94.50 235 SER A N 1
ATOM 1688 C CA . SER A 1 235 ? 18.919 -5.549 -11.037 1.00 94.50 235 SER A CA 1
ATOM 1689 C C . SER A 1 235 ? 19.596 -6.193 -9.816 1.00 94.50 235 SER A C 1
ATOM 1691 O O . SER A 1 235 ? 20.330 -7.180 -9.911 1.00 94.50 235 SER A O 1
ATOM 1693 N N . GLU A 1 236 ? 19.360 -5.610 -8.641 1.00 93.00 236 GLU A N 1
ATOM 1694 C CA . GLU A 1 236 ? 19.654 -6.213 -7.336 1.00 93.00 236 GLU A CA 1
ATOM 1695 C C . GLU A 1 236 ? 18.495 -7.104 -6.873 1.00 93.00 236 GLU A C 1
ATOM 1697 O O . GLU A 1 236 ? 18.719 -8.175 -6.307 1.00 93.00 236 GLU A O 1
ATOM 1702 N N . SER A 1 237 ? 17.255 -6.680 -7.134 1.00 93.12 237 SER A N 1
ATOM 1703 C CA . SER A 1 237 ? 16.052 -7.474 -6.878 1.00 93.12 237 SER A CA 1
ATOM 1704 C C . SER A 1 237 ? 14.891 -7.058 -7.782 1.00 93.12 237 SER A C 1
ATOM 1706 O O . SER A 1 237 ? 14.858 -5.942 -8.300 1.00 93.12 237 SER A O 1
ATOM 1708 N N . TYR A 1 238 ? 13.925 -7.958 -7.940 1.00 94.69 238 TYR A N 1
ATOM 1709 C CA . TYR A 1 238 ? 12.657 -7.710 -8.618 1.00 94.69 238 TYR A CA 1
ATOM 1710 C C . TYR A 1 238 ? 11.540 -8.544 -7.976 1.00 94.69 238 TYR A C 1
ATOM 1712 O O . TYR A 1 238 ? 11.808 -9.512 -7.257 1.00 94.69 238 TYR A O 1
ATOM 1720 N N . GLY A 1 239 ? 10.286 -8.195 -8.249 1.00 94.19 239 GLY A N 1
ATOM 1721 C CA . GLY A 1 239 ? 9.110 -8.958 -7.828 1.00 94.19 239 GLY A CA 1
ATOM 1722 C C . GLY A 1 239 ? 7.814 -8.219 -8.143 1.00 94.19 239 GLY A C 1
ATOM 1723 O O . GLY A 1 239 ? 7.813 -7.289 -8.947 1.00 94.19 239 GLY A O 1
ATOM 1724 N N . ILE A 1 240 ? 6.720 -8.621 -7.495 1.00 93.50 240 ILE A N 1
ATOM 1725 C CA . ILE A 1 240 ? 5.411 -7.969 -7.631 1.00 93.50 240 ILE A CA 1
ATOM 1726 C C . ILE A 1 240 ? 5.012 -7.230 -6.352 1.00 93.50 240 ILE A C 1
ATOM 1728 O O . ILE A 1 240 ? 5.252 -7.705 -5.236 1.00 93.50 240 ILE A O 1
ATOM 1732 N N . ILE A 1 241 ? 4.331 -6.099 -6.534 1.00 92.19 241 ILE A N 1
ATOM 1733 C CA . ILE A 1 241 ? 3.396 -5.530 -5.562 1.00 92.19 241 ILE A CA 1
ATOM 1734 C C . ILE A 1 241 ? 1.979 -5.709 -6.116 1.00 92.19 241 ILE A C 1
ATOM 1736 O O . ILE A 1 241 ? 1.700 -5.302 -7.238 1.00 92.19 241 ILE A O 1
ATOM 1740 N N . TYR A 1 242 ? 1.089 -6.303 -5.325 1.00 92.44 242 TYR A N 1
ATOM 1741 C CA . TYR A 1 242 ? -0.348 -6.308 -5.596 1.00 92.44 242 TYR A CA 1
ATOM 1742 C C . TYR A 1 242 ? -1.005 -5.136 -4.865 1.00 92.44 242 TYR A C 1
ATOM 1744 O O . TYR A 1 242 ? -0.625 -4.839 -3.727 1.00 92.44 242 TYR A O 1
ATOM 1752 N N . ALA A 1 243 ? -1.973 -4.484 -5.502 1.00 91.56 243 ALA A N 1
ATOM 1753 C CA . ALA A 1 243 ? -2.647 -3.305 -4.968 1.00 91.56 243 ALA A CA 1
ATOM 1754 C C . ALA A 1 243 ? -4.174 -3.384 -5.138 1.00 91.56 243 ALA A C 1
ATOM 1756 O O . ALA A 1 243 ? -4.721 -4.400 -5.577 1.00 91.56 243 ALA A O 1
ATOM 1757 N N . LEU A 1 244 ? -4.846 -2.326 -4.683 1.00 92.19 244 LEU A N 1
ATOM 1758 C CA . LEU A 1 244 ? -6.277 -2.127 -4.854 1.00 92.19 244 LEU A CA 1
ATOM 1759 C C . LEU A 1 244 ? -6.524 -0.745 -5.435 1.00 92.19 244 LEU A C 1
ATOM 1761 O O . LEU A 1 244 ? -6.122 0.241 -4.807 1.00 92.19 244 LEU A O 1
ATOM 1765 N N . SER A 1 245 ? -7.304 -0.697 -6.509 1.00 91.38 245 SER A N 1
ATOM 1766 C CA . SER A 1 245 ? -7.799 0.553 -7.074 1.00 91.38 245 SER A CA 1
ATOM 1767 C C . SER A 1 245 ? -8.578 1.384 -6.056 1.00 91.38 245 SER A C 1
ATOM 1769 O O . SER A 1 245 ? -9.140 0.875 -5.075 1.00 91.38 245 SER A O 1
ATOM 1771 N N . GLU A 1 246 ? -8.666 2.694 -6.305 1.00 87.06 246 GLU A N 1
ATOM 1772 C CA . GLU A 1 246 ? -9.394 3.625 -5.433 1.00 87.06 246 GLU A CA 1
ATOM 1773 C C . GLU A 1 246 ? -10.865 3.198 -5.228 1.00 87.06 246 GLU A C 1
ATOM 1775 O O . GLU A 1 246 ? -11.396 3.329 -4.122 1.00 87.06 246 GLU A O 1
ATOM 1780 N N . GLU A 1 247 ? -11.506 2.613 -6.252 1.00 89.94 247 GLU A N 1
ATOM 1781 C CA . GLU A 1 247 ? -12.889 2.120 -6.176 1.00 89.94 247 GLU A CA 1
ATOM 1782 C C . GLU A 1 247 ? -13.025 0.912 -5.232 1.00 89.94 247 GLU A C 1
ATOM 1784 O O . GLU A 1 247 ? -13.915 0.890 -4.373 1.00 89.94 247 GLU A O 1
ATOM 1789 N N . ASN A 1 248 ? -12.134 -0.079 -5.338 1.00 93.06 248 ASN A N 1
ATOM 1790 C CA . ASN A 1 248 ? -12.207 -1.292 -4.517 1.00 93.06 248 ASN A CA 1
ATOM 1791 C C . ASN A 1 248 ? -11.626 -1.109 -3.104 1.00 93.06 248 ASN A C 1
ATOM 1793 O O . ASN A 1 248 ? -12.049 -1.802 -2.168 1.00 93.06 248 ASN A O 1
ATOM 1797 N N . CYS A 1 249 ? -10.735 -0.134 -2.904 1.00 92.62 249 CYS A N 1
ATOM 1798 C CA . CYS A 1 249 ? -10.118 0.141 -1.610 1.00 92.62 249 CYS A CA 1
ATOM 1799 C C . CYS A 1 249 ? -11.137 0.450 -0.496 1.00 92.62 249 CYS A C 1
ATOM 1801 O O . CYS A 1 249 ? -11.088 -0.153 0.580 1.00 92.62 249 CYS A O 1
ATOM 1803 N N . GLU A 1 250 ? -12.104 1.344 -0.726 1.00 91.75 250 GLU A N 1
ATOM 1804 C CA . GLU A 1 250 ? -13.105 1.692 0.300 1.00 91.75 250 GLU A CA 1
ATOM 1805 C C . GLU A 1 250 ? -14.049 0.509 0.609 1.00 91.75 250 GLU A C 1
ATOM 1807 O O . GLU A 1 250 ? -14.509 0.343 1.745 1.00 91.75 250 GLU A O 1
ATOM 1812 N N . GLY A 1 251 ? -14.268 -0.388 -0.360 1.00 94.94 251 GLY A N 1
ATOM 1813 C CA . GLY A 1 251 ? -14.948 -1.668 -0.143 1.00 94.94 251 GLY A CA 1
ATOM 1814 C C . GLY A 1 251 ? -14.188 -2.583 0.825 1.00 94.94 251 GLY A C 1
ATOM 1815 O O . GLY A 1 251 ? -14.784 -3.123 1.767 1.00 94.94 251 GLY A O 1
ATOM 1816 N N . ALA A 1 252 ? -12.871 -2.706 0.643 1.00 94.50 252 ALA A N 1
ATOM 1817 C CA . ALA A 1 252 ? -11.988 -3.468 1.525 1.00 94.50 252 ALA A CA 1
ATOM 1818 C C . ALA A 1 252 ? -11.856 -2.828 2.921 1.00 94.50 252 ALA A C 1
ATOM 1820 O O . ALA A 1 252 ? -11.965 -3.523 3.934 1.00 94.50 252 ALA A O 1
ATOM 1821 N N . LEU A 1 253 ? -11.753 -1.500 3.018 1.00 93.19 253 LEU A N 1
ATOM 1822 C CA . LEU A 1 253 ? -11.771 -0.793 4.304 1.00 93.19 253 LEU A CA 1
ATOM 1823 C C . LEU A 1 253 ? -13.096 -0.997 5.050 1.00 93.19 253 LEU A C 1
ATOM 1825 O O . LEU A 1 253 ? -13.105 -1.267 6.250 1.00 93.19 253 LEU A O 1
ATOM 1829 N N . SER A 1 254 ? -14.229 -0.967 4.347 1.00 95.31 254 SER A N 1
ATOM 1830 C CA . SER A 1 254 ? -15.548 -1.274 4.914 1.00 95.31 254 SER A CA 1
ATOM 1831 C C . SER A 1 254 ? -15.677 -2.726 5.412 1.00 95.31 254 SER A C 1
ATOM 1833 O O . SER A 1 254 ? -16.429 -3.006 6.353 1.00 95.31 254 SER A O 1
ATOM 1835 N N . LEU A 1 255 ? -14.947 -3.678 4.821 1.00 95.88 255 LEU A N 1
ATOM 1836 C CA . LEU A 1 255 ? -14.791 -5.033 5.364 1.00 95.88 255 LEU A CA 1
ATOM 1837 C C . LEU A 1 255 ? -13.934 -5.022 6.643 1.00 95.88 255 LEU A C 1
ATOM 1839 O O . LEU A 1 255 ? -14.416 -5.472 7.680 1.00 95.88 255 LEU A O 1
ATOM 1843 N N . ALA A 1 256 ? -12.744 -4.415 6.624 1.00 94.69 256 ALA A N 1
ATOM 1844 C CA . ALA A 1 256 ? -11.861 -4.326 7.792 1.00 94.69 256 ALA A CA 1
ATOM 1845 C C . ALA A 1 256 ? -12.536 -3.638 9.005 1.00 94.69 256 ALA A C 1
ATOM 1847 O O . ALA A 1 256 ? -12.432 -4.103 10.144 1.00 94.69 256 ALA A O 1
ATOM 1848 N N . ARG A 1 257 ? -13.323 -2.574 8.776 1.00 95.62 257 ARG A N 1
ATOM 1849 C CA . ARG A 1 257 ? -14.099 -1.877 9.826 1.00 95.62 257 ARG A CA 1
ATOM 1850 C C . ARG A 1 257 ? -15.118 -2.794 10.508 1.00 95.62 257 ARG A C 1
ATOM 1852 O O . ARG A 1 257 ? -15.345 -2.660 11.711 1.00 95.62 257 ARG A O 1
ATOM 1859 N N . ARG A 1 258 ? -15.722 -3.736 9.769 1.00 97.25 258 ARG A N 1
ATOM 1860 C CA . ARG A 1 258 ? -16.693 -4.704 10.315 1.00 97.25 258 ARG A CA 1
ATOM 1861 C C . ARG A 1 258 ? -16.063 -5.702 11.285 1.00 97.25 258 ARG A C 1
ATOM 1863 O O . ARG A 1 258 ? -16.779 -6.206 12.144 1.00 97.25 258 ARG A O 1
ATOM 1870 N N . GLU A 1 259 ? -14.757 -5.937 11.206 1.00 95.94 259 GLU A N 1
ATOM 1871 C CA . GLU A 1 259 ? -14.015 -6.719 12.204 1.00 95.94 259 GLU A CA 1
ATOM 1872 C C . GLU A 1 259 ? -13.531 -5.858 13.378 1.00 95.94 259 GLU A C 1
ATOM 1874 O O . GLU A 1 259 ? -13.626 -6.260 14.543 1.00 95.94 259 GLU A O 1
ATOM 1879 N N . ALA A 1 260 ? -13.054 -4.645 13.079 1.00 95.25 260 ALA A N 1
ATOM 1880 C CA . ALA A 1 260 ? -12.511 -3.724 14.071 1.00 95.25 260 ALA A CA 1
ATOM 1881 C C . ALA A 1 260 ? -13.563 -3.274 15.106 1.00 95.25 260 ALA A C 1
ATOM 1883 O O . ALA A 1 260 ? -13.247 -3.160 16.291 1.00 95.25 260 ALA A O 1
ATOM 1884 N N . ILE A 1 261 ? -14.820 -3.049 14.694 1.00 97.00 261 ILE A N 1
ATOM 1885 C CA . ILE A 1 261 ? -15.888 -2.576 15.595 1.00 97.00 261 ILE A CA 1
ATOM 1886 C C . ILE A 1 261 ? -16.220 -3.611 16.695 1.00 97.00 261 ILE A C 1
ATOM 1888 O O . ILE A 1 261 ? -16.078 -3.262 17.869 1.00 97.00 261 ILE A O 1
ATOM 1892 N N . PRO A 1 262 ? -16.560 -4.886 16.400 1.00 97.50 262 PRO A N 1
ATOM 1893 C CA . PRO A 1 262 ? -16.801 -5.892 17.441 1.00 97.50 262 PRO A CA 1
ATOM 1894 C C . PRO A 1 262 ? -15.576 -6.188 18.315 1.00 97.50 262 PRO A C 1
ATOM 1896 O O . PRO A 1 262 ? -15.721 -6.671 19.438 1.00 97.50 262 PRO A O 1
ATOM 1899 N N . ALA A 1 263 ? -14.358 -5.953 17.814 1.00 95.81 263 ALA A N 1
ATOM 1900 C CA . ALA A 1 263 ? -13.139 -6.034 18.616 1.00 95.81 263 ALA A CA 1
ATOM 1901 C C . ALA A 1 263 ? -13.026 -4.867 19.613 1.00 95.81 263 ALA A C 1
ATOM 1903 O O . ALA A 1 263 ? -12.715 -5.099 20.782 1.00 95.81 263 ALA A O 1
ATOM 1904 N N . ALA A 1 264 ? -13.348 -3.640 19.192 1.00 96.00 264 ALA A N 1
ATOM 1905 C CA . ALA A 1 264 ? -13.404 -2.476 20.074 1.00 96.00 264 ALA A CA 1
ATOM 1906 C C . ALA A 1 264 ? -14.506 -2.600 21.136 1.00 96.00 264 ALA A C 1
ATOM 1908 O O . ALA A 1 264 ? -14.285 -2.229 22.284 1.00 96.00 264 ALA A O 1
ATOM 1909 N N . GLU A 1 265 ? -15.684 -3.121 20.782 1.00 97.12 265 GLU A N 1
ATOM 1910 C CA . GLU A 1 265 ? -16.777 -3.319 21.742 1.00 97.12 265 GLU A CA 1
ATOM 1911 C C . GLU A 1 265 ? -16.385 -4.290 22.859 1.00 97.12 265 GLU A C 1
ATOM 1913 O O . GLU A 1 265 ? -16.496 -3.926 24.028 1.00 97.12 265 GLU A O 1
ATOM 1918 N N . ARG A 1 266 ? -15.826 -5.460 22.511 1.00 97.88 266 ARG A N 1
ATOM 1919 C CA . ARG A 1 266 ? -15.315 -6.435 23.492 1.00 97.88 266 ARG A CA 1
ATOM 1920 C C . ARG A 1 266 ? -14.227 -5.839 24.384 1.00 97.88 266 ARG A C 1
ATOM 1922 O O . ARG A 1 266 ? -14.340 -5.907 25.600 1.00 97.88 266 ARG A O 1
ATOM 1929 N N . ALA A 1 267 ? -13.235 -5.167 23.795 1.00 96.56 267 ALA A N 1
ATOM 1930 C CA . ALA A 1 267 ? -12.176 -4.511 24.562 1.00 96.56 267 ALA A CA 1
ATOM 1931 C C . ALA A 1 267 ? -12.710 -3.421 25.514 1.00 96.56 267 ALA A C 1
ATOM 1933 O O . ALA A 1 267 ? -12.127 -3.186 26.571 1.00 96.56 267 ALA A O 1
ATOM 1934 N N . ALA A 1 268 ? -13.807 -2.744 25.155 1.00 96.75 268 ALA A N 1
ATOM 1935 C CA . ALA A 1 268 ? -14.445 -1.744 26.005 1.00 96.75 268 ALA A CA 1
ATOM 1936 C C . ALA A 1 268 ? -15.294 -2.367 27.121 1.00 96.75 268 ALA A C 1
ATOM 1938 O O . ALA A 1 268 ? -15.313 -1.818 28.223 1.00 96.75 268 ALA A O 1
ATOM 1939 N N . ASP A 1 269 ? -15.963 -3.493 26.860 1.00 97.69 269 ASP A N 1
ATOM 1940 C CA . ASP A 1 269 ? -16.656 -4.277 27.886 1.00 97.69 269 ASP A CA 1
ATOM 1941 C C . ASP A 1 269 ? -15.651 -4.824 28.912 1.00 97.69 269 ASP A C 1
ATOM 1943 O O . ASP A 1 269 ? -15.768 -4.484 30.092 1.00 97.69 269 ASP A O 1
ATOM 1947 N N . ASP A 1 270 ? -14.602 -5.524 28.461 1.00 97.19 270 ASP A N 1
ATOM 1948 C CA . ASP A 1 270 ? -13.517 -6.059 29.302 1.00 97.19 270 ASP A CA 1
ATOM 1949 C C . ASP A 1 270 ? -12.873 -4.961 30.174 1.00 97.19 270 ASP A C 1
ATOM 1951 O O . ASP A 1 270 ? -12.648 -5.138 31.375 1.00 97.19 270 ASP A O 1
ATOM 1955 N N . LEU A 1 271 ? -12.596 -3.791 29.583 1.00 95.88 271 LEU A N 1
ATOM 1956 C CA . LEU A 1 271 ? -12.026 -2.644 30.294 1.00 95.88 271 LEU A CA 1
ATOM 1957 C C . LEU A 1 271 ? -13.009 -2.046 31.314 1.00 95.88 271 LEU A C 1
ATOM 1959 O O . LEU A 1 271 ? -12.584 -1.625 32.390 1.00 95.88 271 LEU A O 1
ATOM 1963 N N . SER A 1 272 ? -14.306 -1.999 30.996 1.00 97.00 272 SER A N 1
ATOM 1964 C CA . SER A 1 272 ? -15.333 -1.489 31.913 1.00 97.00 272 SER A CA 1
ATOM 1965 C C . SER A 1 272 ? -15.530 -2.407 33.124 1.00 97.00 272 SER A C 1
ATOM 1967 O O . SER A 1 272 ? -15.56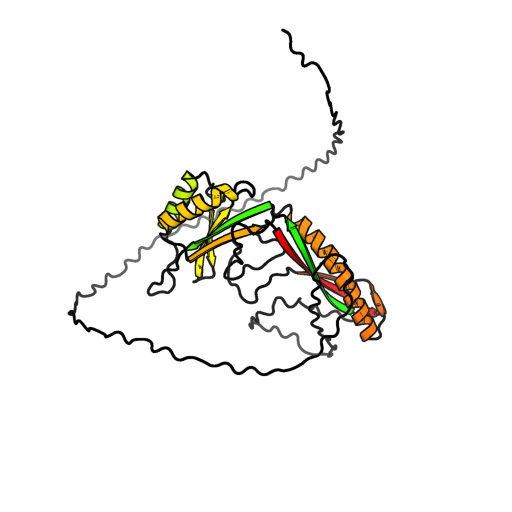6 -1.918 34.256 1.00 97.00 272 SER A O 1
ATOM 1969 N N . GLU A 1 273 ? -15.526 -3.730 32.913 1.00 97.31 273 GLU A N 1
ATOM 1970 C CA . GLU A 1 273 ? -15.584 -4.733 33.980 1.00 97.31 273 GLU A CA 1
ATOM 1971 C C . GLU A 1 273 ? -14.342 -4.650 34.878 1.00 97.31 273 GLU A C 1
ATOM 1973 O O . GLU A 1 273 ? -14.467 -4.536 36.099 1.00 97.31 273 GLU A O 1
ATOM 1978 N N . ALA A 1 274 ? -13.142 -4.608 34.286 1.00 96.94 274 ALA A N 1
ATOM 1979 C CA . ALA A 1 274 ? -11.881 -4.511 35.023 1.00 96.94 274 ALA A CA 1
ATOM 1980 C C . ALA A 1 274 ? -11.757 -3.227 35.870 1.00 96.94 274 ALA A C 1
ATOM 1982 O O . ALA A 1 274 ? -11.067 -3.224 36.893 1.00 96.94 274 ALA A O 1
ATOM 1983 N N . LEU A 1 275 ? -12.419 -2.140 35.460 1.00 96.25 275 LEU A N 1
ATOM 1984 C CA . LEU A 1 275 ? -12.474 -0.873 36.198 1.00 96.25 275 LEU A CA 1
ATOM 1985 C C . LEU A 1 275 ? -13.670 -0.773 37.162 1.00 96.25 275 LEU A C 1
ATOM 1987 O O . LEU A 1 275 ? -13.707 0.153 37.973 1.00 96.25 275 LEU A O 1
ATOM 1991 N N . GLY A 1 276 ? -14.625 -1.707 37.104 1.00 96.75 276 GLY A N 1
ATOM 1992 C CA . GLY A 1 276 ? -15.835 -1.696 37.928 1.00 96.75 276 GLY A CA 1
ATOM 1993 C C . GLY A 1 276 ? -16.787 -0.537 37.613 1.00 96.75 276 GLY A C 1
ATOM 1994 O O . GLY A 1 276 ? -17.402 0.004 38.532 1.00 96.75 276 GLY A O 1
ATOM 1995 N N . VAL A 1 277 ? -16.883 -0.133 36.341 1.00 96.81 277 VAL A N 1
ATOM 1996 C CA . VAL A 1 277 ? -17.721 0.988 35.875 1.00 96.81 277 VAL A CA 1
ATOM 1997 C C . VAL A 1 277 ? -18.699 0.544 34.788 1.00 96.81 277 VAL A C 1
ATOM 1999 O O . VAL A 1 277 ? -18.408 -0.371 34.024 1.00 96.81 277 VAL A O 1
ATOM 2002 N N . GLU A 1 278 ? -19.854 1.202 34.668 1.00 97.06 278 GLU A N 1
ATOM 2003 C CA . GLU A 1 278 ? -20.807 0.888 33.598 1.00 97.06 278 GLU A CA 1
ATOM 2004 C C . GLU A 1 278 ? -20.417 1.573 32.276 1.00 97.06 278 GLU A C 1
ATOM 2006 O O . GLU A 1 278 ? -20.260 2.798 32.209 1.00 97.06 278 GLU A O 1
ATOM 2011 N N . ARG A 1 279 ? -20.327 0.795 31.186 1.00 96.38 279 ARG A N 1
ATOM 2012 C CA . ARG A 1 279 ? -20.102 1.333 29.835 1.00 96.38 279 ARG A CA 1
ATOM 2013 C C . ARG A 1 279 ? -21.315 2.143 29.343 1.00 96.38 279 ARG A C 1
ATOM 2015 O O . ARG A 1 279 ? -22.474 1.709 29.351 1.00 96.38 279 ARG A O 1
ATOM 2022 N N . GLY A 1 280 ? -21.042 3.366 28.902 1.00 96.19 280 GLY A N 1
ATOM 2023 C CA . GLY A 1 280 ? -21.979 4.254 28.222 1.00 96.19 280 GLY A CA 1
ATOM 2024 C C . GLY A 1 280 ? -22.042 4.017 26.710 1.00 96.19 280 GLY A C 1
ATOM 2025 O O . GLY A 1 280 ? -21.414 3.114 26.167 1.00 96.19 280 GLY A O 1
ATOM 2026 N N . GLY A 1 281 ? -22.808 4.855 26.009 1.00 96.50 281 GLY A N 1
ATOM 2027 C CA . GLY A 1 281 ? -22.784 4.875 24.542 1.00 96.50 281 GLY A CA 1
ATOM 2028 C C . GLY A 1 281 ? -21.465 5.433 23.995 1.00 96.50 281 GLY A C 1
ATOM 2029 O O . GLY A 1 281 ? -20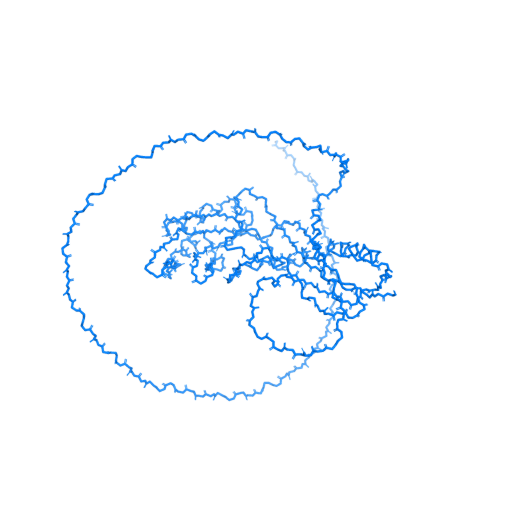.706 6.069 24.731 1.00 96.50 281 GLY A O 1
ATOM 2030 N N . VAL A 1 282 ? -21.216 5.228 22.700 1.00 96.19 282 VAL A N 1
ATOM 2031 C CA . VAL A 1 282 ? -20.091 5.850 21.982 1.00 96.19 282 VAL A CA 1
ATOM 2032 C C . VAL A 1 282 ? -20.217 7.377 22.048 1.00 96.19 282 VAL A C 1
ATOM 2034 O O . VAL A 1 282 ? -21.266 7.933 21.725 1.00 96.19 282 VAL A O 1
ATOM 2037 N N . THR A 1 283 ? -19.146 8.049 22.464 1.00 95.25 283 THR A N 1
ATOM 2038 C CA . THR A 1 283 ? -19.028 9.516 22.539 1.00 95.25 283 THR A CA 1
ATOM 2039 C C . THR A 1 283 ? -18.050 10.085 21.512 1.00 95.25 283 THR A C 1
ATOM 2041 O O . THR A 1 283 ? -18.095 11.281 21.230 1.00 95.25 283 THR A O 1
ATOM 2044 N N . GLY A 1 284 ? -17.203 9.244 20.915 1.00 93.50 284 GLY A N 1
ATOM 2045 C CA . GLY A 1 284 ? -16.331 9.607 19.803 1.00 93.50 284 GLY A CA 1
ATOM 2046 C C . GLY A 1 284 ? -15.710 8.377 19.147 1.00 93.50 284 GLY A C 1
ATOM 2047 O O . GLY A 1 284 ? -15.528 7.349 19.797 1.00 93.50 284 GLY A O 1
ATOM 2048 N N . ALA A 1 285 ? -15.376 8.489 17.866 1.00 94.00 285 ALA A N 1
ATOM 2049 C CA . ALA A 1 285 ? -14.631 7.483 17.120 1.00 94.00 285 ALA A CA 1
ATOM 2050 C C . ALA A 1 285 ? -13.664 8.183 16.156 1.00 94.00 285 ALA A C 1
ATOM 2052 O O . ALA A 1 285 ? -14.008 9.220 15.586 1.00 94.00 285 ALA A O 1
ATOM 2053 N N . VAL A 1 286 ? -12.466 7.625 15.998 1.00 93.00 286 VAL A N 1
ATOM 2054 C CA . VAL A 1 286 ? -11.437 8.084 15.062 1.00 93.00 286 VAL A CA 1
ATOM 2055 C C . VAL A 1 286 ? -10.876 6.866 14.342 1.00 93.00 286 VAL A C 1
ATOM 2057 O O . VAL A 1 286 ? -10.426 5.914 14.979 1.00 93.00 286 VAL A O 1
ATOM 2060 N N . GLU A 1 287 ? -10.901 6.916 13.016 1.00 90.12 287 GLU A N 1
ATOM 2061 C CA . GLU A 1 287 ? -10.211 5.964 12.151 1.00 90.12 287 GLU A CA 1
ATOM 2062 C C . GLU A 1 287 ? -8.778 6.442 11.902 1.00 90.12 287 GLU A C 1
ATOM 2064 O O . GLU A 1 287 ? -8.533 7.641 11.744 1.00 90.12 287 GLU A O 1
ATOM 2069 N N . TYR A 1 288 ? -7.827 5.512 11.887 1.00 84.81 288 TYR A N 1
ATOM 2070 C CA . TYR A 1 288 ? -6.439 5.774 11.534 1.00 84.81 288 TYR A CA 1
ATOM 2071 C C . TYR A 1 288 ? -5.884 4.642 10.654 1.00 84.81 288 TYR A C 1
ATOM 2073 O O . TYR A 1 288 ? -6.216 3.472 10.877 1.00 84.81 288 TYR A O 1
ATOM 2081 N N . PRO A 1 289 ? -5.036 4.964 9.659 1.00 80.06 289 PRO A N 1
ATOM 2082 C CA . PRO A 1 289 ? -4.404 3.957 8.817 1.00 80.06 289 PRO A CA 1
ATOM 2083 C C . PRO A 1 289 ? -3.481 3.065 9.648 1.00 80.06 289 PRO A C 1
ATOM 2085 O O . PRO A 1 289 ? -2.712 3.546 10.488 1.00 80.06 289 PRO A O 1
ATOM 2088 N N . VAL A 1 290 ? -3.536 1.759 9.395 1.00 75.25 290 VAL A N 1
ATOM 2089 C CA . VAL A 1 290 ? -2.635 0.775 10.006 1.00 75.25 290 VAL A CA 1
ATOM 2090 C C . VAL A 1 290 ? -1.544 0.459 8.996 1.00 75.25 290 VAL A C 1
ATOM 2092 O O . VAL A 1 290 ? -1.605 -0.516 8.257 1.00 75.25 290 VAL A O 1
ATOM 2095 N N . GLY A 1 291 ? -0.525 1.313 8.968 1.00 63.97 291 GLY A N 1
ATOM 2096 C CA . GLY A 1 291 ? 0.687 1.056 8.203 1.00 63.97 291 GLY A CA 1
ATOM 2097 C C . GLY A 1 291 ? 1.800 0.501 9.086 1.00 63.97 291 GLY A C 1
ATOM 2098 O O . GLY A 1 291 ? 2.165 1.096 10.102 1.00 63.97 291 GLY A O 1
ATOM 2099 N N . THR A 1 292 ? 2.378 -0.629 8.690 1.00 41.22 292 THR A N 1
ATOM 2100 C CA . THR A 1 292 ? 3.484 -1.280 9.400 1.00 41.22 292 THR A CA 1
ATOM 2101 C C . THR A 1 292 ? 4.856 -0.806 8.913 1.00 41.22 292 THR A C 1
ATOM 2103 O O . THR A 1 292 ? 5.592 -1.584 8.317 1.00 41.22 292 THR A O 1
ATOM 2106 N N . VAL A 1 293 ? 5.268 0.423 9.245 1.00 46.81 293 VAL A N 1
ATOM 2107 C CA . VAL A 1 293 ? 6.707 0.736 9.398 1.00 46.81 293 VAL A CA 1
ATOM 2108 C C . VAL A 1 293 ? 6.977 1.843 10.410 1.00 46.81 293 VAL A C 1
ATOM 2110 O O . VAL A 1 293 ? 6.273 2.843 10.494 1.00 46.81 293 VAL A O 1
ATOM 2113 N N . ALA A 1 294 ? 8.061 1.662 11.167 1.00 40.31 294 ALA A N 1
ATOM 2114 C CA . ALA A 1 294 ? 8.515 2.603 12.190 1.00 40.31 294 ALA A CA 1
ATOM 2115 C C . ALA A 1 294 ? 9.353 3.774 11.637 1.00 40.31 294 ALA A C 1
ATOM 2117 O O . ALA A 1 294 ? 9.523 4.775 12.331 1.00 40.31 294 ALA A O 1
ATOM 2118 N N . TYR A 1 295 ? 9.899 3.647 10.421 1.00 42.84 295 TYR A N 1
ATOM 2119 C CA . TYR A 1 295 ? 10.763 4.641 9.779 1.00 42.84 295 TYR A CA 1
ATOM 2120 C C . TYR A 1 295 ? 10.642 4.541 8.251 1.00 42.84 295 TYR A C 1
ATOM 2122 O O . TYR A 1 295 ? 10.999 3.516 7.677 1.00 42.84 295 TYR A O 1
ATOM 2130 N N . GLY A 1 296 ? 10.192 5.618 7.604 1.00 41.62 296 GLY A N 1
ATOM 2131 C CA . GLY A 1 296 ? 10.132 5.748 6.146 1.00 41.62 296 GLY A CA 1
ATOM 2132 C C . GLY A 1 296 ? 10.003 7.221 5.757 1.00 41.62 296 GLY A C 1
ATOM 2133 O O . GLY A 1 296 ? 9.021 7.871 6.106 1.00 41.62 296 GLY A O 1
ATOM 2134 N N . PHE A 1 297 ? 11.021 7.768 5.091 1.00 37.19 297 PHE A N 1
ATOM 2135 C CA . PHE A 1 297 ? 10.988 9.117 4.522 1.00 37.19 297 PHE A CA 1
ATOM 2136 C C . PHE A 1 297 ? 10.708 9.013 3.019 1.00 37.19 297 PHE A C 1
ATOM 2138 O O . PHE A 1 297 ? 11.582 8.570 2.286 1.00 37.19 297 PHE A O 1
ATOM 2145 N N . GLY A 1 298 ? 9.557 9.513 2.565 1.00 43.06 298 GLY A N 1
ATOM 2146 C CA . GLY A 1 298 ? 9.282 9.762 1.142 1.00 43.06 298 GLY A CA 1
ATOM 2147 C C . GLY A 1 298 ? 8.537 8.646 0.398 1.00 43.06 298 GLY A C 1
ATOM 2148 O O . GLY A 1 298 ? 8.885 7.481 0.523 1.00 43.06 298 GLY A O 1
ATOM 2149 N N . SER A 1 299 ? 7.533 9.084 -0.372 1.00 37.91 299 SER A N 1
ATOM 2150 C CA . SER A 1 299 ? 6.759 8.394 -1.420 1.00 37.91 299 SER A CA 1
ATOM 2151 C C . SER A 1 299 ? 6.190 6.993 -1.156 1.00 37.91 299 SER A C 1
ATOM 2153 O O . SER A 1 299 ? 6.922 6.007 -1.194 1.00 37.91 299 SER A O 1
ATOM 2155 N N . PRO A 1 300 ? 4.851 6.856 -1.127 1.00 49.34 300 PRO A N 1
ATOM 2156 C CA . PRO A 1 300 ? 4.207 5.926 -2.044 1.00 49.34 300 PRO A CA 1
ATOM 2157 C C . PRO A 1 300 ? 4.412 6.424 -3.483 1.00 49.34 300 PRO A C 1
ATOM 2159 O O . PRO A 1 300 ? 4.187 7.600 -3.765 1.00 49.34 300 PRO A O 1
ATOM 2162 N N . ALA A 1 301 ? 4.847 5.521 -4.353 1.00 53.72 301 ALA A N 1
ATOM 2163 C CA . ALA A 1 301 ? 4.597 5.608 -5.788 1.00 53.72 301 ALA A CA 1
ATOM 2164 C C . ALA A 1 301 ? 3.092 5.380 -6.040 1.00 53.72 301 ALA A C 1
ATOM 2166 O O . ALA A 1 301 ? 2.345 6.264 -6.448 1.00 53.72 301 ALA A O 1
ATOM 2167 N N . HIS A 1 302 ? 2.614 4.233 -5.556 1.00 58.97 302 HIS A N 1
ATOM 2168 C CA . HIS A 1 302 ? 1.232 3.785 -5.710 1.00 58.97 302 HIS A CA 1
ATOM 2169 C C . HIS A 1 302 ? 0.366 4.143 -4.489 1.00 58.97 302 HIS A C 1
ATOM 2171 O O . HIS A 1 302 ? 0.846 4.045 -3.350 1.00 58.97 302 HIS A O 1
ATOM 2177 N N . PRO A 1 303 ? -0.908 4.533 -4.681 1.00 58.94 303 PRO A N 1
ATOM 2178 C CA . PRO A 1 303 ? -1.834 4.851 -3.597 1.00 58.94 303 PRO A CA 1
ATOM 2179 C C . PRO A 1 303 ? -2.198 3.590 -2.795 1.00 58.94 303 PRO A C 1
ATOM 2181 O O . PRO A 1 303 ? -3.156 2.885 -3.091 1.00 58.94 303 PRO A O 1
ATOM 2184 N N . THR A 1 304 ? -1.442 3.292 -1.736 1.00 69.69 304 THR A N 1
ATOM 2185 C CA . THR A 1 304 ? -1.680 2.086 -0.935 1.00 69.69 304 THR A CA 1
ATOM 2186 C C . THR A 1 304 ? -2.963 2.179 -0.108 1.00 69.69 304 THR A C 1
ATOM 2188 O O . THR A 1 304 ? -3.102 3.004 0.806 1.00 69.69 304 THR A O 1
ATOM 2191 N N . CYS A 1 305 ? -3.899 1.268 -0.380 1.00 79.06 305 CYS A N 1
ATOM 2192 C CA . CYS A 1 305 ? -5.139 1.169 0.378 1.00 79.06 305 CYS A CA 1
ATOM 2193 C C . CYS A 1 305 ? -4.887 0.990 1.889 1.00 79.06 305 CYS A C 1
ATOM 2195 O O . CYS A 1 305 ? -3.982 0.271 2.317 1.00 79.06 305 CYS A O 1
ATOM 2197 N N . GLY A 1 306 ? -5.678 1.680 2.719 1.00 59.75 306 GLY A N 1
ATOM 2198 C CA . GLY A 1 306 ? -5.555 1.644 4.184 1.00 59.75 306 GLY A CA 1
ATOM 2199 C C . GLY A 1 306 ? -4.300 2.301 4.762 1.00 59.75 306 GLY A C 1
ATOM 2200 O O . GLY A 1 306 ? -4.069 2.216 5.969 1.00 59.75 306 GLY A O 1
ATOM 2201 N N . GLY A 1 307 ? -3.503 2.987 3.934 1.00 55.72 307 GLY A N 1
ATOM 2202 C CA . GLY A 1 307 ? -2.288 3.662 4.375 1.00 55.72 307 GLY A CA 1
ATOM 2203 C C . GLY A 1 307 ? -1.217 2.687 4.856 1.00 55.72 307 GLY A C 1
ATOM 2204 O O . GLY A 1 307 ? -0.534 2.964 5.847 1.00 55.72 307 GLY A O 1
ATOM 2205 N N . GLN A 1 308 ? -1.052 1.559 4.152 1.00 55.12 308 GLN A N 1
ATOM 2206 C CA . GLN A 1 308 ? 0.173 0.773 4.256 1.00 55.12 308 GLN A CA 1
ATOM 2207 C C . GLN A 1 308 ? 1.358 1.684 3.908 1.00 55.12 308 GLN A C 1
ATOM 2209 O O . GLN A 1 308 ? 1.604 1.990 2.740 1.00 55.12 308 GLN A O 1
ATOM 2214 N N . PHE A 1 309 ? 2.087 2.155 4.920 1.00 50.84 309 PHE A N 1
ATOM 2215 C CA . PHE A 1 309 ? 3.313 2.906 4.679 1.00 50.84 309 PHE A CA 1
ATOM 2216 C C . PHE A 1 309 ? 4.301 2.003 3.930 1.00 50.84 309 PHE A C 1
ATOM 2218 O O . PHE A 1 309 ? 4.544 0.883 4.395 1.00 50.84 309 PHE A O 1
ATOM 2225 N N . PRO A 1 310 ? 4.887 2.463 2.810 1.00 49.75 310 PRO A N 1
ATOM 2226 C CA . PRO A 1 310 ? 5.881 1.681 2.101 1.00 49.75 310 PRO A CA 1
ATOM 2227 C C . PRO A 1 310 ? 7.062 1.435 3.036 1.00 49.75 310 PRO A C 1
ATOM 2229 O O . PRO A 1 310 ? 7.689 2.364 3.556 1.00 49.75 310 PRO A O 1
ATOM 2232 N N . ALA A 1 311 ? 7.355 0.159 3.270 1.00 55.12 311 ALA A N 1
ATOM 2233 C CA . ALA A 1 311 ? 8.628 -0.218 3.847 1.00 55.12 311 ALA A CA 1
ATOM 2234 C C . ALA A 1 311 ? 9.757 0.246 2.903 1.00 55.12 311 ALA A C 1
ATOM 2236 O O . ALA A 1 311 ? 9.558 0.259 1.688 1.00 55.12 311 ALA A O 1
ATOM 2237 N N . PRO A 1 312 ? 10.945 0.619 3.425 1.00 52.94 312 PRO A N 1
ATOM 2238 C CA . PRO A 1 312 ? 12.048 1.127 2.598 1.00 52.94 312 PRO A CA 1
ATOM 2239 C C . PRO A 1 312 ? 12.518 0.125 1.533 1.00 52.94 312 PRO A C 1
ATOM 2241 O O . PRO A 1 312 ? 13.159 0.507 0.565 1.00 52.94 312 PRO A O 1
ATOM 2244 N N . PHE A 1 313 ? 12.156 -1.145 1.689 1.00 58.03 313 PHE A N 1
ATOM 2245 C CA . PHE A 1 313 ? 12.020 -2.066 0.575 1.00 58.03 313 PHE A CA 1
ATOM 2246 C C . PHE A 1 313 ? 10.561 -2.524 0.587 1.00 58.03 313 PHE A C 1
ATOM 2248 O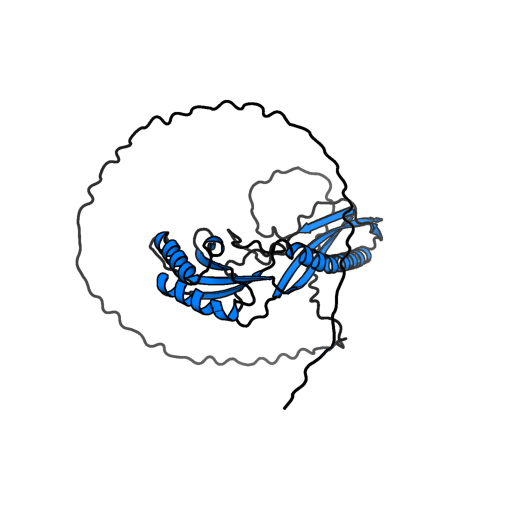 O . PHE A 1 313 ? 10.133 -3.030 1.634 1.00 58.03 313 PHE A O 1
ATOM 2255 N N . PRO A 1 314 ? 9.781 -2.344 -0.496 1.00 60.78 314 PRO A N 1
ATOM 2256 C CA . PRO A 1 314 ? 8.468 -2.966 -0.577 1.00 60.78 314 PRO A CA 1
ATOM 2257 C C . PRO A 1 314 ? 8.620 -4.471 -0.350 1.00 60.78 314 PRO A C 1
ATOM 2259 O O . PRO A 1 314 ? 9.640 -5.064 -0.706 1.00 60.78 314 PRO A O 1
ATOM 2262 N N . GLY A 1 315 ? 7.620 -5.094 0.274 1.00 73.75 315 GLY A N 1
ATOM 2263 C CA . GLY A 1 315 ? 7.612 -6.533 0.537 1.00 73.75 315 GLY A CA 1
ATOM 2264 C C . GLY A 1 315 ? 7.371 -7.331 -0.741 1.00 73.75 315 GLY A C 1
ATOM 2265 O O . GLY A 1 315 ? 6.327 -7.971 -0.850 1.00 73.75 315 GLY A O 1
ATOM 2266 N N . LEU A 1 316 ? 8.309 -7.242 -1.694 1.00 87.56 316 LEU A N 1
ATOM 2267 C CA . LEU A 1 316 ? 8.219 -7.808 -3.035 1.00 87.56 316 LEU A CA 1
ATOM 2268 C C . LEU A 1 316 ? 7.828 -9.279 -2.953 1.00 87.56 316 LEU A C 1
ATOM 2270 O O . LEU A 1 316 ? 8.516 -10.101 -2.340 1.00 87.56 316 LEU A O 1
ATOM 2274 N N . LYS A 1 317 ? 6.692 -9.593 -3.565 1.00 91.38 317 LYS A N 1
ATOM 2275 C CA . LYS A 1 317 ? 6.186 -10.953 -3.669 1.00 91.38 317 LYS A CA 1
ATOM 2276 C C . LYS A 1 317 ? 6.878 -11.654 -4.844 1.00 91.38 317 LYS A C 1
ATOM 2278 O O . LYS A 1 317 ? 7.173 -11.000 -5.849 1.00 91.38 317 LYS A O 1
ATOM 2283 N N . PRO A 1 318 ? 7.149 -12.967 -4.751 1.00 94.50 318 PRO A N 1
ATOM 2284 C CA . PRO A 1 318 ? 7.595 -13.738 -5.906 1.00 94.50 318 PRO A CA 1
ATOM 2285 C C . PRO A 1 318 ? 6.471 -13.828 -6.953 1.00 94.50 318 PRO A C 1
ATOM 2287 O O . PRO A 1 318 ? 5.295 -13.671 -6.627 1.00 94.50 318 PRO A O 1
ATOM 2290 N N . PHE A 1 319 ? 6.820 -14.097 -8.216 1.00 93.44 319 PHE A N 1
ATOM 2291 C CA . PHE A 1 319 ? 5.867 -14.061 -9.339 1.00 93.44 319 PHE A CA 1
ATOM 2292 C C . PHE A 1 319 ? 4.859 -15.222 -9.418 1.00 93.44 319 PHE A C 1
ATOM 2294 O O . PHE A 1 319 ? 4.189 -15.384 -10.444 1.00 93.44 319 PHE A O 1
ATOM 2301 N N . ASP A 1 320 ? 4.810 -16.052 -8.384 1.00 93.75 320 ASP A N 1
ATOM 2302 C CA . ASP A 1 320 ? 3.876 -17.152 -8.155 1.00 93.75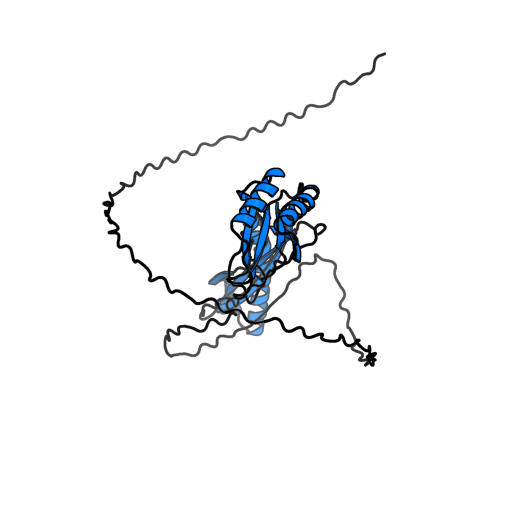 320 ASP A CA 1
ATOM 2303 C C . ASP A 1 320 ? 3.058 -16.971 -6.862 1.00 93.75 320 ASP A C 1
ATOM 2305 O O . ASP A 1 320 ? 2.300 -17.865 -6.493 1.00 93.75 320 ASP A O 1
ATOM 2309 N N . ALA A 1 321 ? 3.186 -15.826 -6.179 1.00 94.00 321 ALA A N 1
ATOM 2310 C CA . ALA A 1 321 ? 2.347 -15.485 -5.036 1.00 94.00 321 ALA A CA 1
ATOM 2311 C C . ALA A 1 321 ? 0.909 -15.163 -5.459 1.00 94.00 321 ALA A C 1
ATOM 2313 O O . ALA A 1 321 ? 0.691 -14.494 -6.475 1.00 94.00 321 ALA A O 1
ATOM 2314 N N . ASP A 1 322 ? -0.049 -15.570 -4.626 1.00 95.69 322 ASP A N 1
ATOM 2315 C CA . ASP A 1 322 ? -1.468 -15.264 -4.794 1.00 95.69 322 ASP A CA 1
ATOM 2316 C C . ASP A 1 322 ? -1.712 -13.747 -4.883 1.00 95.69 322 ASP A C 1
ATOM 2318 O O . ASP A 1 322 ? -1.108 -12.958 -4.147 1.00 95.69 322 ASP A O 1
ATOM 2322 N N . SER A 1 323 ? -2.597 -13.343 -5.799 1.00 95.00 323 SER A N 1
ATOM 2323 C CA . SER A 1 323 ? -2.961 -11.948 -6.070 1.00 95.00 323 SER A CA 1
ATOM 2324 C C . SER A 1 323 ? -3.907 -11.406 -4.998 1.00 95.00 323 SER A C 1
ATOM 2326 O O . SER A 1 323 ? -5.093 -11.179 -5.246 1.00 95.00 323 SER A O 1
ATOM 2328 N N . GLU A 1 324 ? -3.385 -11.254 -3.784 1.00 93.44 324 GLU A N 1
ATOM 2329 C CA . GLU A 1 324 ? -4.131 -10.868 -2.587 1.00 93.44 324 GLU A CA 1
ATOM 2330 C C . GLU A 1 324 ? -3.501 -9.661 -1.875 1.00 93.44 324 GLU A C 1
ATOM 2332 O O . GLU A 1 324 ? -2.277 -9.532 -1.772 1.00 93.44 324 GLU A O 1
ATOM 2337 N N . VAL A 1 325 ? -4.359 -8.793 -1.333 1.00 90.94 325 VAL A N 1
ATOM 2338 C CA . VAL A 1 325 ? -3.990 -7.597 -0.566 1.00 90.94 325 VAL A CA 1
ATOM 2339 C C . VAL A 1 325 ? -4.618 -7.663 0.823 1.00 90.94 325 VAL A C 1
ATOM 2341 O O . VAL A 1 325 ? -5.832 -7.810 0.968 1.00 90.94 325 VAL A O 1
ATOM 2344 N N . GLU A 1 326 ? -3.788 -7.516 1.857 1.00 90.06 326 GLU A N 1
ATOM 2345 C CA . GLU A 1 326 ? -4.240 -7.362 3.242 1.00 90.06 326 GLU A CA 1
ATOM 2346 C C . GLU A 1 326 ? -4.550 -5.883 3.536 1.00 90.06 326 GLU A C 1
ATOM 2348 O O . GLU A 1 326 ? -3.654 -5.038 3.582 1.00 90.06 326 GLU A O 1
ATOM 2353 N N . VAL A 1 327 ? -5.822 -5.557 3.766 1.00 89.38 327 VAL A N 1
ATOM 2354 C CA . VAL A 1 327 ? -6.278 -4.208 4.120 1.00 89.38 327 VAL A CA 1
ATOM 2355 C C . VAL A 1 327 ? -6.621 -4.154 5.603 1.00 89.38 327 VAL A C 1
ATOM 2357 O O . VAL A 1 327 ? -7.611 -4.731 6.054 1.00 89.38 327 VAL A O 1
ATOM 2360 N N . SER A 1 328 ? -5.811 -3.412 6.358 1.00 89.38 328 SER A N 1
ATOM 2361 C CA . SER A 1 328 ? -5.997 -3.172 7.791 1.00 89.38 328 SER A CA 1
ATOM 2362 C C . SER A 1 328 ? -6.570 -1.784 8.082 1.00 89.38 328 SER A C 1
ATOM 2364 O O . SER A 1 328 ? -6.175 -0.792 7.472 1.00 89.38 328 SER A O 1
ATOM 2366 N N . VAL A 1 329 ? -7.431 -1.692 9.099 1.00 91.00 329 VAL A N 1
ATOM 2367 C CA . VAL A 1 329 ? -7.934 -0.419 9.640 1.00 91.00 329 VAL A CA 1
ATOM 2368 C C . VAL A 1 329 ? -7.777 -0.362 11.156 1.00 91.00 329 VAL A C 1
ATOM 2370 O O . VAL A 1 329 ? -7.991 -1.353 11.859 1.00 91.00 329 VAL A O 1
ATOM 2373 N N . GLY A 1 330 ? -7.406 0.809 11.671 1.00 91.25 330 GLY A N 1
ATOM 2374 C CA . GLY A 1 330 ? -7.301 1.091 13.095 1.00 91.25 330 GLY A CA 1
ATOM 2375 C C . GLY A 1 330 ? -8.465 1.960 13.542 1.00 91.25 330 GLY A C 1
ATOM 2376 O O . GLY A 1 330 ? -8.705 3.019 12.968 1.00 91.25 330 GLY A O 1
ATOM 2377 N N . LEU A 1 331 ? -9.186 1.531 14.575 1.00 93.69 331 LEU A N 1
ATOM 2378 C CA . LEU A 1 331 ? -10.282 2.294 15.166 1.00 93.69 331 LEU A CA 1
ATOM 2379 C C . LEU A 1 331 ? -9.969 2.609 16.624 1.00 93.69 331 LEU A C 1
ATOM 2381 O O . LEU A 1 331 ? -9.810 1.705 17.444 1.00 93.69 331 LEU A O 1
ATOM 2385 N N . GLN A 1 332 ? -9.943 3.896 16.960 1.00 94.19 332 GLN A N 1
ATOM 2386 C CA . GLN A 1 332 ? -9.992 4.364 18.338 1.00 94.19 332 GLN A CA 1
ATOM 2387 C C . GLN A 1 332 ? -11.429 4.782 18.659 1.00 94.19 332 GLN A C 1
ATOM 2389 O O . GLN A 1 332 ? -11.953 5.718 18.057 1.00 94.19 332 GLN A O 1
ATOM 2394 N N . ILE A 1 333 ? -12.073 4.107 19.612 1.00 95.12 333 ILE A N 1
ATOM 2395 C CA . ILE A 1 333 ? -13.458 4.388 20.018 1.00 95.12 333 ILE A CA 1
ATOM 2396 C C . ILE A 1 333 ? -13.475 4.796 21.487 1.00 95.12 333 ILE A C 1
ATOM 2398 O O . ILE A 1 333 ? -12.864 4.143 22.332 1.00 95.12 333 ILE A O 1
ATOM 2402 N N . THR A 1 334 ? -14.185 5.881 21.793 1.00 95.50 334 THR A N 1
ATOM 2403 C CA . THR A 1 334 ? -14.452 6.313 23.166 1.00 95.50 334 THR A CA 1
ATOM 2404 C C . THR A 1 334 ? -15.917 6.112 23.512 1.00 95.50 334 THR A C 1
ATOM 2406 O O . THR A 1 334 ? -16.808 6.524 22.771 1.00 95.50 334 THR A O 1
ATOM 2409 N N . TYR A 1 335 ? -16.150 5.504 24.668 1.00 95.94 335 TYR A N 1
ATOM 2410 C CA . TYR A 1 335 ? -17.454 5.306 25.284 1.00 95.94 335 TYR A CA 1
ATOM 2411 C C . TYR A 1 335 ? -17.577 6.220 26.502 1.00 95.94 335 TYR A C 1
ATOM 2413 O O . TYR A 1 335 ? -16.585 6.486 27.179 1.00 95.94 335 TYR A O 1
ATOM 2421 N N . GLY A 1 336 ? -18.781 6.693 26.817 1.00 95.62 336 GLY A N 1
ATOM 2422 C CA . GLY A 1 336 ? -19.036 7.337 28.110 1.00 95.62 336 GLY A CA 1
ATOM 2423 C C . GLY A 1 336 ? -18.918 6.345 29.275 1.00 95.62 336 GLY A C 1
ATOM 2424 O O . GLY A 1 336 ? -18.926 5.133 29.067 1.00 95.62 336 GLY A O 1
ATOM 2425 N N . ILE A 1 337 ? -18.864 6.860 30.501 1.00 95.44 337 ILE A N 1
ATOM 2426 C CA . ILE A 1 337 ? -19.018 6.083 31.742 1.00 95.44 337 ILE A CA 1
ATOM 2427 C C . ILE A 1 337 ? -20.329 6.503 32.427 1.00 95.44 337 ILE A C 1
ATOM 2429 O O . ILE A 1 337 ? -20.738 7.661 32.298 1.00 95.44 337 ILE A O 1
ATOM 2433 N N . LYS A 1 338 ? -20.994 5.574 33.122 1.00 90.12 338 LYS A N 1
ATOM 2434 C CA . LYS A 1 338 ? -22.165 5.833 33.978 1.00 90.12 338 LYS A CA 1
ATOM 2435 C C . LYS A 1 338 ? -21.858 5.551 35.449 1.00 90.12 338 LYS A C 1
ATOM 2437 O O . LYS A 1 338 ? -21.043 4.638 35.706 1.00 90.12 338 LYS A O 1
#

Foldseek 3Di:
DDDDDDDDDDDDDDPDDDDDDDDDDDDDDDDDDDDDDDDDDPDDDDDDDDDDDDDDDDDDDDDDDDDDDDDDDDDDDDDDDDDDDDDDDDDDDDDDDFPFDQPDDDDPPDDDDDDDPDPDDDDCQLVPVPPPDPPDPQKDKTKGKFKDKDFFQKKKKKFFFDFDADPVATDAQDPVLVVQLQVLVVVVVFDPVQWDWFAFPPHHTTMIIGIDGPVCLVPCNVSSVVSNCVSSVDTPDIAMDGAHDPVCLVVRVVVRVVRRVVVRVVVRVVVCVVVVWDWAAWPDKDKAQDAPDSDGDDDDPDDHRSCNDADSPRPGDHSPDGRMDMHMMMMIIMTGTD

Sequence (338 aa):
MGGSYRLVLAVLVVFATAGLSLACAGDNPVPLTDIPEAESTPTGRPMTLPTSDVSDSAPEETAATSASPEPTAAPFSTTSAEGAAKSVTPEQDESGDGSLRVIGSWSAAIPSSSGSSTLLFGNSSPSRLSPQSVPIQGGLTVSAMGSVTVAADEAYVVIVPEQRYGPSGPEQMTDDDRQDIRDALGELGVSEEDIEFSVVATYGPTSISVEVELDQLGEQKQPIIDAVEEVIRRSESYGIIYALSEENCEGALSLARREAIPAAERAADDLSEALGVERGGVTGAVEYPVGTVAYGFGSPAHPTCGGQFPAPFPGLKPFDADSEVEVSVGLQITYGIK

Radius of gyration: 31.35 Å; chains: 1; bounding box: 91×80×84 Å

Secondary structure (DSSP, 8-state):
-----------------------------PPPPPPPP-----------------------------PPPP----PPP--------PPP-------------------------------------SGGGS------TTEEEEEEEEEEEEE-SEEEEEEEE---EETTEEPPPPHHHHHHHHHHHHHTT--GGGEEEEESTTTSPEEEEEEE-TTTHHHHHHHHHHHHHHHHS-EEEEEEEEE--HHHHHHHHHHHHHHHHHHHHHHHHHHHHHHT--EEEEEEEEEEE----S---S--SS--GGG-PPPSS--PBPTTS-SEEEEEEEEEEEEEE-

InterPro domains:
  IPR007497 Interleukin-1 receptor-associated kinase 1-binding protein 1/DUF541 [PF04402] (140-291)

pLDDT: mean 70.22, std 25.64, range [27.73, 98.38]